Protein 4IUM (pdb70)

B-factor: mean 21.07, std 9.73, range [8.18, 71.89]

Structure (mmCIF, N/CA/C/O backbone):
data_4IUM
#
_entry.id   4IUM
#
_cell.length_a   38.320
_cell.length_b   62.040
_cell.length_c   84.220
_cell.angle_alpha   90.00
_cell.angle_beta   90.00
_cell.angle_gamma   90.00
#
_symmetry.space_group_name_H-M   'P 21 21 21'
#
loop_
_entity.id
_entity.type
_entity.pdbx_description
1 polymer 'papain-like protease 2'
2 polymer Ubiquitin
3 non-polymer 'ZINC ION'
4 non-polymer GLYCEROL
5 water water
#
loop_
_atom_site.group_PDB
_atom_site.id
_atom_site.type_symbol
_atom_site.label_atom_id
_atom_site.label_alt_id
_atom_site.label_comp_id
_atom_site.label_asym_id
_atom_site.label_entity_id
_atom_site.label_seq_id
_atom_site.pdbx_PDB_ins_code
_atom_site.Cartn_x
_atom_site.Cartn_y
_atom_site.Cartn_z
_atom_site.occupancy
_atom_site.B_iso_or_equiv
_atom_site.auth_seq_id
_atom_site.auth_comp_id
_atom_site.auth_asym_id
_atom_site.auth_atom_id
_atom_site.pdbx_PDB_model_num
ATOM 1 N N . GLY A 1 1 ? 11.123 38.576 44.827 1.00 24.99 261 GLY A N 1
ATOM 2 C CA . GLY A 1 1 ? 11.907 37.790 43.885 1.00 20.14 261 GLY A CA 1
ATOM 3 C C . GLY A 1 1 ? 13.357 38.230 43.849 1.00 17.97 261 GLY A C 1
ATOM 4 O O . GLY A 1 1 ? 13.956 38.624 44.872 1.00 20.23 261 GLY A O 1
ATOM 7 N N . TYR A 1 2 ? 13.944 38.162 42.649 1.00 13.18 262 TYR A N 1
ATOM 8 C CA . TYR A 1 2 ? 15.315 38.541 42.461 1.00 12.86 262 TYR A CA 1
ATOM 9 C C . TYR A 1 2 ? 15.523 39.023 41.028 1.00 13.01 262 TYR A C 1
ATOM 10 O O . TYR A 1 2 ? 15.228 38.303 40.059 1.00 13.18 262 TYR A O 1
ATOM 28 N N . ASN A 1 3 ? 16.029 40.240 40.890 1.00 14.43 263 ASN A N 1
ATOM 29 C CA A ASN A 1 3 ? 16.354 40.789 39.582 0.67 16.05 263 ASN A CA 1
ATOM 30 C CA B ASN A 1 3 ? 16.349 40.823 39.598 0.33 16.09 263 ASN A CA 1
ATOM 31 C C . ASN A 1 3 ? 17.849 41.075 39.548 1.00 15.25 263 ASN A C 1
ATOM 32 O O . ASN A 1 3 ? 18.329 42.045 40.143 1.00 16.81 263 ASN A O 1
ATOM 53 N N . PRO A 1 4 ? 18.595 40.210 38.862 1.00 13.43 264 PRO A N 1
ATOM 54 C CA . PRO A 1 4 ? 20.050 40.387 38.857 1.00 15.64 264 PRO A CA 1
ATOM 55 C C . PRO A 1 4 ? 20.495 41.579 38.025 1.00 14.34 264 PRO A C 1
ATOM 56 O O . PRO A 1 4 ? 19.734 42.043 37.148 1.00 15.25 264 PRO A O 1
ATOM 67 N N . PRO A 1 5 ? 21.736 42.039 38.278 1.00 13.65 265 PRO A N 1
ATOM 68 C CA . PRO A 1 5 ? 22.362 42.938 37.303 1.00 15.77 265 PRO A CA 1
ATOM 69 C C . PRO A 1 5 ? 22.451 42.278 35.943 1.00 16.49 265 PRO A C 1
ATOM 70 O O . PRO A 1 5 ? 22.366 41.052 35.797 1.00 16.66 265 PRO A O 1
ATOM 81 N N . GLY A 1 6 ? 22.641 43.103 34.925 1.00 16.11 266 GLY A N 1
ATOM 82 C CA . GLY A 1 6 ? 22.633 42.605 33.558 1.00 16.73 266 GLY A CA 1
ATOM 83 C C . GLY A 1 6 ? 23.941 42.043 33.022 1.00 17.28 266 GLY A C 1
ATOM 84 O O . GLY A 1 6 ? 24.119 41.932 31.804 1.00 16.86 266 GLY A O 1
ATOM 88 N N . ASP A 1 7 ? 24.864 41.681 33.903 1.00 16.00 267 ASP A N 1
ATOM 89 C CA . ASP A 1 7 ? 26.118 41.098 33.428 1.00 14.35 267 ASP A CA 1
ATOM 90 C C . ASP A 1 7 ? 25.869 39.700 32.881 1.00 14.42 267 ASP A C 1
ATOM 91 O O . ASP A 1 7 ? 24.813 39.116 33.164 1.00 15.70 267 ASP A O 1
ATOM 100 N N . GLY A 1 8 ? 26.832 39.160 32.147 1.00 13.53 268 GLY A N 1
ATOM 101 C CA . GLY A 1 8 ? 26.651 37.907 31.435 1.00 12.35 268 GLY A CA 1
ATOM 102 C C . GLY A 1 8 ? 26.280 36.696 32.312 1.00 12.16 268 GLY A C 1
ATOM 103 O O . GLY A 1 8 ? 25.769 35.711 31.790 1.00 11.85 268 GLY A O 1
ATOM 107 N N . ALA A 1 9 ? 26.599 36.751 33.595 1.00 12.56 269 ALA A N 1
ATOM 108 C CA . ALA A 1 9 ? 26.292 35.659 34.521 1.00 11.31 269 ALA A CA 1
ATOM 109 C C . ALA A 1 9 ? 24.888 35.726 35.097 1.00 11.58 269 ALA A C 1
ATOM 110 O O . ALA A 1 9 ? 24.563 34.945 36.012 1.00 11.03 269 ALA A O 1
ATOM 117 N N . CYS A 1 10 ? 24.026 36.579 34.546 1.00 10.92 270 CYS A N 1
ATOM 118 C CA . CYS A 1 10 ? 22.729 36.807 35.191 1.00 10.72 270 CYS A CA 1
ATOM 119 C C . CYS A 1 10 ? 21.924 35.548 35.505 1.00 9.39 270 CYS A C 1
ATOM 120 O O . CYS A 1 10 ? 21.293 35.462 36.551 1.00 10.63 270 CYS A O 1
ATOM 127 N N . GLY A 1 11 ? 21.899 34.574 34.617 1.00 8.80 271 GLY A N 1
ATOM 128 C CA . GLY A 1 11 ? 21.102 33.382 34.867 1.00 9.32 271 GLY A CA 1
ATOM 129 C C . GLY A 1 11 ? 21.696 32.521 35.947 1.00 10.15 271 GLY A C 1
ATOM 130 O O . GLY A 1 11 ? 20.973 31.906 36.727 1.00 9.02 271 GLY A O 1
ATOM 134 N N . TYR A 1 12 ? 23.015 32.464 36.024 1.00 10.04 272 TYR A N 1
ATOM 135 C CA . TYR A 1 12 ? 23.696 31.759 37.120 1.00 10.07 272 TYR A CA 1
ATOM 136 C C . TYR A 1 12 ? 23.405 32.436 38.461 1.00 9.72 272 TYR A C 1
ATOM 137 O O . TYR A 1 12 ? 23.227 31.755 39.485 1.00 9.75 272 TYR A O 1
ATOM 155 N N . ARG A 1 13 ? 23.279 33.748 38.466 1.00 9.63 273 ARG A N 1
ATOM 156 C CA . ARG A 1 13 ? 22.922 34.463 39.667 1.00 9.58 273 ARG A CA 1
ATOM 157 C C . ARG A 1 13 ? 21.514 34.053 40.127 1.00 9.30 273 ARG A C 1
ATOM 158 O O . ARG A 1 13 ? 21.252 33.911 41.324 1.00 10.57 273 ARG A O 1
ATOM 179 N N . CYS A 1 14 ? 20.611 33.818 39.188 1.00 9.35 274 CYS A N 1
ATOM 180 C CA . CYS A 1 14 ? 19.268 33.345 39.512 1.00 10.49 274 CYS A CA 1
ATOM 181 C C . CYS A 1 14 ? 19.290 31.942 40.118 1.00 9.27 274 CYS A C 1
ATOM 182 O O . CYS A 1 14 ? 18.592 31.678 41.098 1.00 9.36 274 CYS A O 1
ATOM 190 N N . LEU A 1 15 ? 20.054 31.044 39.514 1.00 9.25 275 LEU A N 1
ATOM 191 C CA . LEU A 1 15 ? 20.155 29.676 40.028 1.00 9.96 275 LEU A CA 1
ATOM 192 C C . LEU A 1 15 ? 20.722 29.695 41.435 1.00 9.40 275 LEU A C 1
ATOM 193 O O . LEU A 1 15 ? 20.243 28.969 42.314 1.00 10.32 275 LEU A O 1
ATOM 209 N N . ALA A 1 16 ? 21.712 30.537 41.680 1.00 8.75 276 ALA A N 1
ATOM 210 C CA . ALA A 1 16 ? 22.298 30.672 43.014 1.00 10.05 276 ALA A CA 1
ATOM 211 C C . ALA A 1 16 ? 21.265 31.236 43.994 1.00 9.86 276 ALA A C 1
ATOM 212 O O . ALA A 1 16 ? 21.116 30.707 45.108 1.00 10.33 276 ALA A O 1
ATOM 219 N N . PHE A 1 17 ? 20.552 32.283 43.593 1.00 9.92 277 PHE A N 1
ATOM 220 C CA . PHE A 1 17 ? 19.528 32.891 44.431 1.00 10.73 277 PHE A CA 1
ATOM 221 C C . PHE A 1 17 ? 18.531 31.841 44.927 1.00 10.51 277 PHE A C 1
ATOM 222 O O . PHE A 1 17 ? 18.171 31.830 46.108 1.00 11.52 277 PHE A O 1
ATOM 239 N N . MET A 1 18 ? 18.079 30.960 44.045 1.00 9.04 278 MET A N 1
ATOM 240 C CA . MET A 1 18 ? 17.057 29.993 44.390 1.00 8.18 278 MET A CA 1
ATOM 241 C C . MET A 1 18 ? 17.618 28.897 45.313 1.00 12.27 278 MET A C 1
ATOM 242 O O . MET A 1 18 ? 16.858 28.078 45.837 1.00 12.88 278 MET A O 1
ATOM 256 N N . ASN A 1 19 ? 18.932 28.876 45.472 1.00 10.22 279 ASN A N 1
ATOM 257 C CA . ASN A 1 19 ? 19.604 27.913 46.327 1.00 11.59 279 ASN A CA 1
ATOM 258 C C . ASN A 1 19 ? 20.388 28.577 47.456 1.00 13.65 279 ASN A C 1
ATOM 259 O O . ASN A 1 19 ? 21.298 27.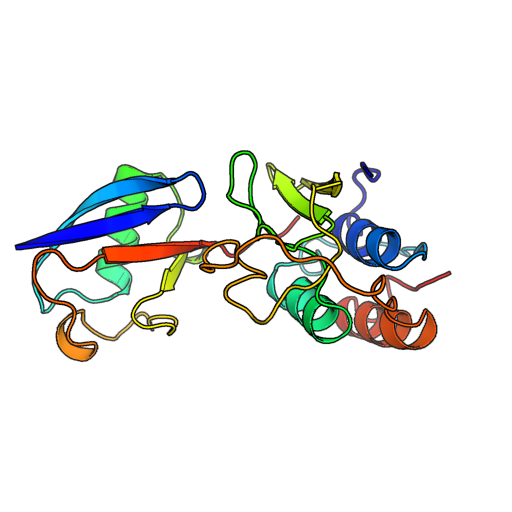977 48.042 1.00 15.23 279 ASN A O 1
ATOM 270 N N . GLY A 1 20 ? 20.055 29.817 47.769 1.00 11.68 280 GLY A N 1
ATOM 271 C CA . GLY A 1 20 ? 20.631 30.510 48.896 1.00 12.95 280 GLY A CA 1
ATOM 272 C C . GLY A 1 20 ? 22.102 30.867 48.799 1.00 16.47 280 GLY A C 1
ATOM 273 O O . GLY A 1 20 ? 22.796 30.946 49.829 1.00 18.11 280 GLY A O 1
ATOM 277 N N . ALA A 1 21 ? 22.588 31.110 47.582 1.00 13.65 281 ALA A N 1
ATOM 278 C CA . ALA A 1 21 ? 23.988 31.368 47.310 1.00 13.31 281 ALA A CA 1
ATOM 279 C C . ALA A 1 21 ? 24.148 32.614 46.442 1.00 12.09 281 ALA A C 1
ATOM 280 O O . ALA A 1 21 ? 23.167 33.147 45.914 1.00 13.62 281 ALA A O 1
ATOM 287 N N . THR A 1 22 ? 25.401 33.046 46.263 1.00 13.10 282 THR A N 1
ATOM 288 C CA . THR A 1 22 ? 25.728 34.139 45.365 1.00 14.55 282 THR A CA 1
ATOM 289 C C . THR A 1 22 ? 26.905 33.705 44.514 1.00 13.38 282 THR A C 1
ATOM 290 O O . THR A 1 22 ? 27.612 32.752 44.848 1.00 15.40 282 THR A O 1
ATOM 301 N N . VAL A 1 23 ? 27.133 34.401 43.411 1.00 13.38 283 VAL A N 1
ATOM 302 C CA . VAL A 1 23 ? 28.239 34.052 42.558 1.00 15.46 283 VAL A CA 1
ATOM 303 C C . VAL A 1 23 ? 29.116 35.252 42.230 1.00 16.09 283 VAL A C 1
ATOM 304 O O . VAL A 1 23 ? 28.712 36.409 42.353 1.00 15.67 283 VAL A O 1
ATOM 317 N N . VAL A 1 24 ? 30.351 34.932 41.858 1.00 14.09 284 VAL A N 1
ATOM 318 C CA A VAL A 1 24 ? 31.284 35.929 41.341 0.55 15.60 284 VAL A CA 1
ATOM 319 C CA B VAL A 1 24 ? 31.292 35.929 41.346 0.45 15.62 284 VAL A CA 1
ATOM 320 C C . VAL A 1 24 ? 31.701 35.543 39.942 1.00 12.86 284 VAL A C 1
ATOM 321 O O . VAL A 1 24 ? 32.029 34.381 39.668 1.00 15.08 284 VAL A O 1
ATOM 346 N N . SER A 1 25 ? 31.691 36.522 39.027 1.00 13.59 285 SER A N 1
ATOM 347 C CA . SER A 1 25 ? 32.022 36.270 37.641 1.00 13.64 285 SER A CA 1
ATOM 348 C C . SER A 1 25 ? 33.251 37.063 37.167 1.00 15.29 285 SER A C 1
ATOM 349 O O . SER A 1 25 ? 33.318 38.276 37.385 1.00 18.22 285 SER A O 1
ATOM 357 N N . ALA A 1 26 ? 34.152 36.353 36.501 1.00 14.02 286 ALA A N 1
ATOM 358 C CA . ALA A 1 26 ? 35.322 36.939 35.826 1.00 15.79 286 ALA A CA 1
ATOM 359 C C . ALA A 1 26 ? 35.032 37.385 34.416 1.00 16.05 286 ALA A C 1
ATOM 360 O O . ALA A 1 26 ? 35.944 37.791 33.667 1.00 18.84 286 ALA A O 1
ATOM 367 N N . GLY A 1 27 ? 33.771 37.258 34.030 1.00 16.28 287 GLY A N 1
ATOM 368 C CA . GLY A 1 27 ? 33.320 37.616 32.705 1.00 17.17 287 GLY A CA 1
ATOM 369 C C . GLY A 1 27 ? 32.702 36.396 32.070 1.00 18.14 287 GLY A C 1
ATOM 370 O O . GLY A 1 27 ? 33.282 35.309 32.068 1.00 18.91 287 GLY A O 1
ATOM 374 N N . CYS A 1 28 ? 31.514 36.571 31.519 1.00 14.80 288 CYS A N 1
ATOM 375 C CA . CYS A 1 28 ? 30.773 35.486 30.968 1.00 14.86 288 CYS A CA 1
ATOM 376 C C . CYS A 1 28 ? 30.248 35.921 29.606 1.00 15.42 288 CYS A C 1
ATOM 377 O O . CYS A 1 28 ? 29.261 36.661 29.505 1.00 16.65 288 CYS A O 1
ATOM 385 N N . SER A 1 29 ? 30.909 35.469 28.551 1.00 14.45 289 SER A N 1
ATOM 386 C CA . SER A 1 29 ? 30.526 35.806 27.196 1.00 15.47 289 SER A CA 1
ATOM 387 C C . SER A 1 29 ? 29.162 35.249 26.823 1.00 15.67 289 SER A C 1
ATOM 388 O O . SER A 1 29 ? 28.654 34.335 27.485 1.00 16.71 289 SER A O 1
ATOM 396 N N . SER A 1 30 ? 28.578 35.726 25.739 1.00 15.78 290 SER A N 1
ATOM 397 C CA . SER A 1 30 ? 27.283 35.232 25.354 1.00 17.73 290 SER A CA 1
ATOM 398 C C . SER A 1 30 ? 27.278 33.750 25.003 1.00 16.84 290 SER A C 1
ATOM 399 O O . SER A 1 30 ? 26.269 33.103 25.205 1.00 17.56 290 SER A O 1
ATOM 407 N N . ASP A 1 31 ? 28.399 33.187 24.555 1.00 17.94 291 ASP A N 1
ATOM 408 C CA . ASP A 1 31 ? 28.405 31.765 24.278 1.00 19.22 291 ASP A CA 1
ATOM 409 C C . ASP A 1 31 ? 28.312 30.952 25.577 1.00 16.82 291 ASP A C 1
ATOM 410 O O . ASP A 1 31 ? 27.895 29.791 25.550 1.00 21.87 291 ASP A O 1
ATOM 419 N N . LEU A 1 32 ? 28.660 31.576 26.702 1.00 13.70 292 LEU A N 1
ATOM 420 C CA . LEU A 1 32 ? 28.622 30.908 28.019 1.00 15.63 292 LEU A CA 1
ATOM 421 C C . LEU A 1 32 ? 27.427 31.316 28.909 1.00 12.86 292 LEU A C 1
ATOM 422 O O . LEU A 1 32 ? 27.392 30.991 30.102 1.00 12.19 292 LEU A O 1
ATOM 438 N N . TRP A 1 33 ? 26.478 32.044 28.344 1.00 11.91 293 TRP A N 1
ATOM 439 C CA . TRP A 1 33 ? 25.267 32.404 29.074 1.00 10.70 293 TRP A CA 1
ATOM 440 C C . TRP A 1 33 ? 24.569 31.167 29.611 1.00 10.65 293 TRP A C 1
ATOM 441 O O . TRP A 1 33 ? 24.530 30.106 28.960 1.00 13.06 293 TRP A O 1
ATOM 462 N N . CYS A 1 34 ? 23.949 31.337 30.770 1.00 11.20 294 CYS A N 1
ATOM 463 C CA . CYS A 1 34 ? 23.064 30.338 31.294 1.00 11.34 294 CYS A CA 1
ATOM 464 C C . CYS A 1 34 ? 21.905 30.105 30.334 1.00 10.26 294 CYS A C 1
ATOM 465 O O . CYS A 1 34 ? 21.254 31.064 29.891 1.00 11.52 294 CYS A O 1
ATOM 473 N N . ASP A 1 35 ? 21.676 28.831 30.015 1.00 10.58 295 ASP A N 1
ATOM 474 C CA . ASP A 1 35 ? 20.507 28.421 29.241 1.00 11.27 295 ASP A CA 1
ATOM 475 C C . ASP A 1 35 ? 19.596 27.419 29.971 1.00 11.45 295 ASP A C 1
ATOM 476 O O . ASP A 1 35 ? 19.871 27.018 31.128 1.00 11.53 295 ASP A O 1
ATOM 485 N N . ASP A 1 36 ? 18.509 27.051 29.322 1.00 10.42 296 ASP A N 1
ATOM 486 C CA . ASP A 1 36 ? 17.559 26.155 29.933 1.00 10.53 296 ASP A CA 1
ATOM 487 C C . ASP A 1 36 ? 18.140 24.791 30.239 1.00 11.21 296 ASP A C 1
ATOM 488 O O . ASP A 1 36 ? 17.728 24.171 31.236 1.00 10.97 296 ASP A O 1
ATOM 497 N N . GLU A 1 37 ? 19.067 24.292 29.422 1.00 11.26 297 GLU A N 1
ATOM 498 C CA . GLU A 1 37 ? 19.668 22.989 29.688 1.00 12.22 297 GLU A CA 1
ATOM 499 C C . GLU A 1 37 ? 20.495 22.977 30.968 1.00 11.31 297 GLU A C 1
ATOM 500 O O . GLU A 1 37 ? 20.437 22.011 31.771 1.00 11.54 297 GLU A O 1
ATOM 512 N N . LEU A 1 38 ? 21.250 24.046 31.188 1.00 11.06 298 LEU A N 1
ATOM 513 C CA . LEU A 1 38 ? 22.058 24.155 32.401 1.00 9.37 298 LEU A CA 1
ATOM 514 C C . LEU A 1 38 ? 21.110 24.323 33.605 1.00 9.88 298 LEU A C 1
ATOM 515 O O . LEU A 1 38 ? 21.274 23.671 34.644 1.00 10.15 298 LEU A O 1
ATOM 531 N N . ALA A 1 39 ? 20.077 25.142 33.461 1.00 10.50 299 ALA A N 1
ATOM 532 C CA . ALA A 1 39 ? 19.110 25.338 34.536 1.00 9.27 299 ALA A CA 1
ATOM 533 C C . ALA A 1 39 ? 18.454 24.009 34.893 1.00 8.77 299 ALA A C 1
ATOM 534 O O . ALA A 1 39 ? 18.210 23.745 36.049 1.00 9.79 299 ALA A O 1
ATOM 541 N N . TYR A 1 40 ? 18.185 23.159 33.915 1.00 10.08 300 TYR A N 1
ATOM 542 C CA . TYR A 1 40 ? 17.581 21.869 34.214 1.00 10.20 300 TYR A CA 1
ATOM 543 C C . TYR A 1 40 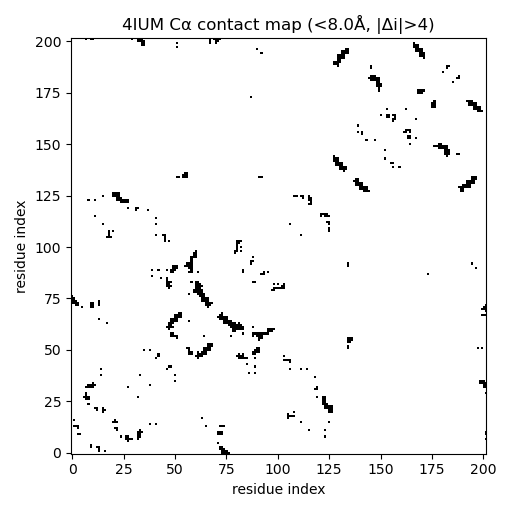? 18.497 21.000 35.063 1.00 11.84 300 TYR A C 1
ATOM 544 O O . TYR A 1 40 ? 18.014 20.250 35.899 1.00 11.15 300 TYR A O 1
ATOM 562 N N . ARG A 1 41 ? 19.804 21.050 34.826 1.00 11.01 301 ARG A N 1
ATOM 563 C CA . ARG A 1 41 ? 20.735 20.269 35.634 1.00 12.31 301 ARG A CA 1
ATOM 564 C C . ARG A 1 41 ? 20.627 20.684 37.104 1.00 13.00 301 ARG A C 1
ATOM 565 O O . ARG A 1 41 ? 20.718 19.845 38.026 1.00 14.48 301 ARG A O 1
ATOM 586 N N . VAL A 1 42 ? 20.446 21.967 37.363 1.00 10.85 302 VAL A N 1
ATOM 587 C CA . VAL A 1 42 ? 20.281 22.447 38.720 1.00 11.35 302 VAL A CA 1
ATOM 588 C C . VAL A 1 42 ? 18.905 22.050 39.287 1.00 10.96 302 VAL A C 1
ATOM 589 O O . VAL A 1 42 ? 18.801 21.621 40.430 1.00 11.19 302 VAL A O 1
ATOM 602 N N . PHE A 1 43 ? 17.857 22.156 38.479 1.00 9.88 303 PHE A N 1
ATOM 603 C CA . PHE A 1 43 ? 16.525 21.683 38.846 1.00 9.89 303 PHE A CA 1
ATOM 604 C C . PHE A 1 43 ? 16.514 20.230 39.292 1.00 11.65 303 PHE A C 1
ATOM 605 O O . PHE A 1 43 ? 15.890 19.889 40.311 1.00 12.73 303 PHE A O 1
ATOM 622 N N . GLN A 1 44 ? 17.265 19.392 38.590 1.00 11.11 304 GLN A N 1
ATOM 623 C CA . GLN A 1 44 ? 17.303 17.981 38.930 1.00 13.32 304 GLN A CA 1
ATOM 624 C C . GLN A 1 44 ? 17.821 17.746 40.336 1.00 15.64 304 GLN A C 1
ATOM 625 O O . GLN A 1 44 ? 17.434 16.762 40.976 1.00 19.30 304 GLN A O 1
ATOM 639 N N . LEU A 1 45 ? 18.621 18.670 40.856 1.00 11.97 305 LEU A N 1
ATOM 640 C CA . LEU A 1 45 ? 19.168 18.511 42.211 1.00 12.51 305 LEU A CA 1
ATOM 641 C C . LEU A 1 45 ? 18.348 19.213 43.290 1.00 18.29 305 LEU A C 1
ATOM 642 O O . LEU A 1 45 ? 18.581 18.999 44.484 1.00 19.35 305 LEU A O 1
ATOM 658 N N . SER A 1 46 ? 17.447 20.102 42.880 1.00 15.38 306 SER A N 1
ATOM 659 C CA . SER A 1 46 ? 16.538 20.775 43.819 1.00 13.13 306 SER A CA 1
ATOM 660 C C . SER A 1 46 ? 15.360 21.326 43.002 1.00 13.16 306 SER A C 1
ATOM 661 O O . SER A 1 46 ? 15.398 22.455 42.496 1.00 12.92 306 SER A O 1
ATOM 669 N N . PRO A 1 47 ? 14.316 20.507 42.842 1.00 12.68 307 PRO A N 1
ATOM 670 C CA . PRO A 1 47 ? 13.293 20.760 41.825 1.00 10.71 307 PRO A CA 1
ATOM 671 C C . PRO A 1 47 ? 12.202 21.665 42.354 1.00 11.32 307 PRO A C 1
ATOM 672 O O . PRO A 1 47 ? 11.118 21.266 42.742 1.00 12.31 307 PRO A O 1
ATOM 683 N N . THR A 1 48 ? 12.540 22.945 42.354 1.00 9.93 308 THR A N 1
ATOM 684 C CA . THR A 1 48 ? 11.726 23.947 43.001 1.00 11.87 308 THR A CA 1
ATOM 685 C C . THR A 1 48 ? 11.192 25.038 42.064 1.00 9.04 308 THR A C 1
ATOM 686 O O . THR A 1 48 ? 10.524 25.957 42.542 1.00 10.53 308 THR A O 1
ATOM 697 N N . PHE A 1 49 ? 11.531 24.986 40.769 1.00 10.25 309 PHE A N 1
ATOM 698 C CA . PHE A 1 49 ? 11.247 26.108 39.886 1.00 8.55 309 PHE A CA 1
ATOM 699 C C . PHE A 1 49 ? 10.872 25.663 38.485 1.00 9.88 309 PHE A C 1
ATOM 700 O O . PHE A 1 49 ? 11.234 24.580 38.028 1.00 9.87 309 PHE A O 1
ATOM 717 N N . THR A 1 50 ? 10.149 26.561 37.810 1.00 9.05 310 THR A N 1
ATOM 718 C CA . THR A 1 50 ? 9.840 26.454 36.403 1.00 9.31 310 THR A CA 1
ATOM 719 C C . THR A 1 50 ? 10.622 27.512 35.668 1.00 10.50 310 THR A C 1
ATOM 720 O O . THR A 1 50 ? 10.678 28.641 36.131 1.00 11.26 310 THR A O 1
ATOM 731 N N . VAL A 1 51 ? 11.238 27.131 34.554 1.00 9.38 311 VAL A N 1
ATOM 732 C CA A VAL A 1 51 ? 11.828 28.090 33.647 0.60 10.09 311 VAL A CA 1
ATOM 733 C CA B VAL A 1 51 ? 11.819 28.107 33.643 0.40 10.10 311 VAL A CA 1
ATOM 734 C C . VAL A 1 51 ? 10.784 28.438 32.586 1.00 11.79 311 VAL A C 1
ATOM 735 O O . VAL A 1 51 ? 10.159 27.552 32.027 1.00 12.76 311 VAL A O 1
ATOM 760 N N . THR A 1 52 ? 10.573 29.718 32.335 1.00 8.96 312 THR A N 1
ATOM 761 C CA . THR A 1 52 ? 9.563 30.114 31.365 1.00 10.41 312 THR A CA 1
ATOM 762 C C . THR A 1 52 ? 9.806 31.534 30.882 1.00 10.66 312 THR A C 1
ATOM 763 O O . THR A 1 52 ? 10.858 32.113 31.133 1.00 12.04 312 THR A O 1
ATOM 774 N N . ILE A 1 53 ? 8.839 32.042 30.132 1.00 11.38 313 ILE A N 1
ATOM 775 C CA . ILE A 1 53 ? 8.843 33.379 29.593 1.00 12.17 313 ILE A CA 1
ATOM 776 C C . ILE A 1 53 ? 7.772 34.208 30.321 1.00 13.76 313 ILE A C 1
ATOM 777 O O . ILE A 1 53 ? 6.943 33.687 31.044 1.00 12.93 313 ILE A O 1
ATOM 793 N N . PRO A 1 54 ? 7.771 35.534 30.116 1.00 12.29 314 PRO A N 1
ATOM 794 C CA . PRO A 1 54 ? 6.725 36.304 30.789 1.00 15.16 314 PRO A CA 1
ATOM 795 C C . PRO A 1 54 ? 5.327 35.863 30.329 1.00 16.41 314 PRO A C 1
ATOM 796 O O . PRO A 1 54 ? 5.117 35.672 29.126 1.00 16.73 314 PRO A O 1
ATOM 807 N N . GLY A 1 55 ? 4.421 35.658 31.281 1.00 16.72 315 GLY A N 1
ATOM 808 C CA . GLY A 1 55 ? 3.097 35.131 31.014 1.00 16.68 315 GLY A CA 1
ATOM 809 C C . GLY A 1 55 ? 3.051 33.624 30.920 1.00 16.75 315 GLY A C 1
ATOM 810 O O . GLY A 1 55 ? 1.980 33.048 30.793 1.00 17.07 315 GLY A O 1
ATOM 814 N N . GLY A 1 56 ? 4.205 32.966 31.010 1.00 12.20 316 GLY A N 1
ATOM 815 C CA . GLY A 1 56 ? 4.216 31.519 30.925 1.00 13.45 316 GLY A CA 1
ATOM 816 C C . GLY A 1 56 ? 3.729 30.812 32.182 1.00 11.09 316 GLY A C 1
ATOM 817 O O . GLY A 1 56 ? 3.845 31.336 33.300 1.00 13.11 316 GLY A O 1
ATOM 821 N N . ARG A 1 57 ? 3.187 29.619 31.998 1.00 11.22 317 ARG A N 1
ATOM 822 C CA . ARG A 1 57 ? 2.699 28.813 33.111 1.00 10.74 317 ARG A CA 1
ATOM 823 C C . ARG A 1 57 ? 3.811 28.297 34.006 1.00 9.37 317 ARG A C 1
ATOM 824 O O . ARG A 1 57 ? 4.874 27.887 33.542 1.00 11.07 317 ARG A O 1
ATOM 845 N N . VAL A 1 58 ? 3.567 28.375 35.304 1.00 10.12 318 VAL A N 1
ATOM 846 C CA . VAL A 1 58 ? 4.467 27.852 36.315 1.00 11.64 318 VAL A CA 1
ATOM 847 C C . VAL A 1 58 ? 3.846 26.607 36.924 1.00 11.79 318 VAL A C 1
ATOM 848 O O . VAL A 1 58 ? 2.642 26.580 37.202 1.00 13.04 318 VAL A O 1
ATOM 861 N N . CYS A 1 59 ? 4.631 25.559 37.134 1.00 10.17 319 CYS A N 1
ATOM 862 C CA . CYS A 1 59 ? 4.145 24.411 37.898 1.00 11.13 319 CYS A CA 1
ATOM 863 C C . CYS A 1 59 ? 3.501 24.875 39.197 1.00 11.00 319 CYS A C 1
ATOM 864 O O . CYS A 1 59 ? 4.103 25.623 39.968 1.00 10.79 319 CYS A O 1
ATOM 871 N N . PRO A 1 60 ? 2.251 24.413 39.486 1.00 12.00 320 PRO A N 1
ATOM 872 C CA . PRO A 1 60 ? 1.617 24.816 40.739 1.00 12.88 320 PRO A CA 1
ATOM 873 C C . PRO A 1 60 ? 2.375 24.496 42.042 1.00 11.89 320 PRO A C 1
ATOM 874 O O . PRO A 1 60 ? 2.103 25.086 43.082 1.00 14.67 320 PRO A O 1
ATOM 885 N N . ASN A 1 61 ? 3.338 23.577 41.953 1.00 11.32 321 ASN A N 1
ATOM 886 C CA . ASN A 1 61 ? 4.168 23.235 43.097 1.00 13.95 321 ASN A CA 1
ATOM 887 C C . ASN A 1 61 ? 5.538 23.914 43.120 1.00 11.01 321 ASN A C 1
ATOM 888 O O . ASN A 1 61 ? 6.305 23.725 44.022 1.00 12.23 321 ASN A O 1
ATOM 899 N N . ALA A 1 62 ? 5.813 24.770 42.142 1.00 11.24 322 ALA A N 1
ATOM 900 C CA . ALA A 1 62 ? 7.052 25.512 42.124 1.00 10.26 322 ALA A CA 1
ATOM 901 C C . ALA A 1 62 ? 7.062 26.597 43.157 1.00 10.70 322 ALA A C 1
ATOM 902 O O . ALA A 1 62 ? 6.047 27.284 43.375 1.00 11.50 322 ALA A O 1
ATOM 909 N N . LYS A 1 63 ? 8.225 26.775 43.766 1.00 10.30 323 LYS A N 1
ATOM 910 C CA . LYS A 1 63 ? 8.475 27.888 44.653 1.00 10.42 323 LYS A CA 1
ATOM 911 C C . LYS A 1 63 ? 8.875 29.187 43.913 1.00 11.11 323 LYS A C 1
ATOM 912 O O . LYS A 1 63 ? 8.719 30.301 44.417 1.00 12.56 323 LYS A O 1
ATOM 931 N N . TYR A 1 64 ? 9.430 29.000 42.721 1.00 10.12 324 TYR A N 1
ATOM 932 C CA . TYR A 1 64 ? 9.932 30.106 41.914 1.00 10.68 324 TYR A CA 1
ATOM 933 C C . TYR A 1 64 ? 9.608 29.931 40.454 1.00 9.38 324 TYR A C 1
ATOM 934 O O . TYR A 1 64 ? 9.500 28.802 39.936 1.00 10.40 324 TYR A O 1
ATOM 952 N N . ALA A 1 65 ? 9.555 31.060 39.740 1.00 11.30 325 ALA A N 1
ATOM 953 C CA . ALA A 1 65 ? 9.632 31.069 38.287 1.00 11.81 325 ALA A CA 1
ATOM 954 C C . ALA A 1 65 ? 10.915 31.780 37.920 1.00 10.44 325 ALA A C 1
ATOM 955 O O . ALA A 1 65 ? 11.138 32.908 38.347 1.00 10.84 325 ALA A O 1
ATOM 962 N N . MET A 1 66 ? 11.716 31.107 37.094 1.00 9.19 326 MET A N 1
ATOM 963 C CA . MET A 1 66 ? 12.937 31.678 36.552 1.00 8.83 326 MET A CA 1
ATOM 964 C C . MET A 1 66 ? 12.579 32.049 35.119 1.00 11.39 326 MET A C 1
ATOM 965 O O . MET A 1 66 ? 12.358 31.175 34.276 1.00 11.26 326 MET A O 1
ATOM 979 N N . ILE A 1 67 ? 12.501 33.351 34.883 1.00 10.99 327 ILE A N 1
ATOM 980 C CA . ILE A 1 67 ? 11.896 33.915 33.677 1.00 9.13 327 ILE A CA 1
ATOM 981 C C . ILE A 1 67 ? 12.938 34.526 32.786 1.00 9.91 327 ILE A C 1
ATOM 982 O O . ILE A 1 67 ? 13.768 35.301 33.244 1.00 11.58 327 ILE A O 1
ATOM 998 N N . CYS A 1 68 ? 12.928 34.146 31.508 1.00 11.78 328 CYS A N 1
ATOM 999 C CA . CYS A 1 68 ? 13.821 34.708 30.522 1.00 12.34 328 CYS A CA 1
ATOM 1000 C C . CYS A 1 68 ? 13.003 35.665 29.664 1.00 14.44 328 CYS A C 1
ATOM 1001 O O . CYS A 1 68 ? 12.049 35.259 29.024 1.00 14.91 328 CYS A O 1
ATOM 1009 N N . ASP A 1 69 ? 13.319 36.946 29.797 1.00 18.05 329 ASP A N 1
ATOM 1010 C CA . ASP A 1 69 ? 12.580 38.034 29.166 1.00 20.26 329 ASP A CA 1
ATOM 1011 C C . ASP A 1 69 ? 13.588 38.823 28.333 1.00 19.39 329 ASP A C 1
ATOM 1012 O O . ASP A 1 69 ? 14.448 39.510 28.904 1.00 18.12 329 ASP A O 1
ATOM 1021 N N . LYS A 1 70 ? 13.499 38.700 27.005 1.00 21.56 330 LYS A N 1
ATOM 1022 C CA . LYS A 1 70 ? 14.432 39.386 26.108 1.00 22.39 330 LYS A CA 1
ATOM 1023 C C . LYS A 1 70 ? 15.889 39.209 26.556 1.00 19.87 330 LYS A C 1
ATOM 1024 O O . LYS A 1 70 ? 16.633 40.175 26.737 1.00 20.93 330 LYS A O 1
ATOM 1043 N N . GLN A 1 71 ? 16.270 37.949 26.723 1.00 19.26 331 GLN A N 1
ATOM 1044 C CA . GLN A 1 71 ? 17.655 37.570 27.042 1.00 16.26 331 GLN A CA 1
ATOM 1045 C C . GLN A 1 71 ? 18.141 38.095 28.411 1.00 16.36 331 GLN A C 1
ATOM 1046 O O . GLN A 1 71 ? 19.344 38.212 28.645 1.00 17.47 331 GLN A O 1
ATOM 1060 N N . HIS A 1 72 ? 17.201 38.416 29.288 1.00 13.21 332 HIS A N 1
ATOM 1061 C CA . HIS A 1 72 ? 17.507 38.743 30.676 1.00 14.27 332 HIS A CA 1
ATOM 1062 C C . HIS A 1 72 ? 16.780 37.775 31.598 1.00 12.91 332 HIS A C 1
ATOM 1063 O O . HIS A 1 72 ? 15.566 37.674 31.541 1.00 16.45 332 HIS A O 1
ATOM 1078 N N . TRP A 1 73 ? 17.505 37.144 32.508 1.00 10.79 333 TRP A N 1
ATOM 1079 C CA . TRP A 1 73 ? 16.904 36.217 33.461 1.00 10.89 333 TRP A CA 1
ATOM 1080 C C . TRP A 1 73 ? 16.546 36.931 34.765 1.00 11.99 333 TRP A C 1
ATOM 1081 O O . TRP A 1 73 ? 17.333 37.743 35.251 1.00 12.39 333 TRP A O 1
ATOM 1102 N N . ARG A 1 74 ? 15.394 36.590 35.338 1.00 10.88 334 ARG A N 1
ATOM 1103 C CA . ARG A 1 74 ? 15.008 37.049 36.676 1.00 9.90 334 ARG A CA 1
ATOM 1104 C C . ARG A 1 74 ? 14.234 35.969 37.368 1.00 12.12 334 ARG A C 1
ATOM 1105 O O . ARG A 1 74 ? 13.809 35.008 36.738 1.00 11.44 334 ARG A O 1
ATOM 1126 N N . VAL A 1 75 ? 14.025 36.128 38.671 1.00 10.59 335 VAL A N 1
ATOM 1127 C CA . VAL A 1 75 ? 13.298 35.163 39.452 1.00 9.80 335 VAL A CA 1
ATOM 1128 C C . VAL A 1 75 ? 12.106 35.848 40.092 1.00 11.25 335 VAL A C 1
ATOM 1129 O O . VAL A 1 75 ? 12.251 36.932 40.696 1.00 13.10 335 VAL A O 1
ATOM 1142 N N . LYS A 1 76 ? 10.938 35.213 39.959 1.00 11.00 336 LYS A N 1
ATOM 1143 C CA . LYS A 1 76 ? 9.730 35.630 40.678 1.00 11.24 336 LYS A CA 1
ATOM 1144 C C . LYS A 1 76 ? 9.375 34.533 41.678 1.00 13.34 336 LYS A C 1
ATOM 1145 O O . LYS A 1 76 ? 9.465 33.347 41.379 1.00 13.96 336 LYS A O 1
ATOM 1164 N N . ARG A 1 77 ? 8.991 34.918 42.890 1.00 13.76 337 ARG A N 1
ATOM 1165 C CA . ARG A 1 77 ? 8.457 33.941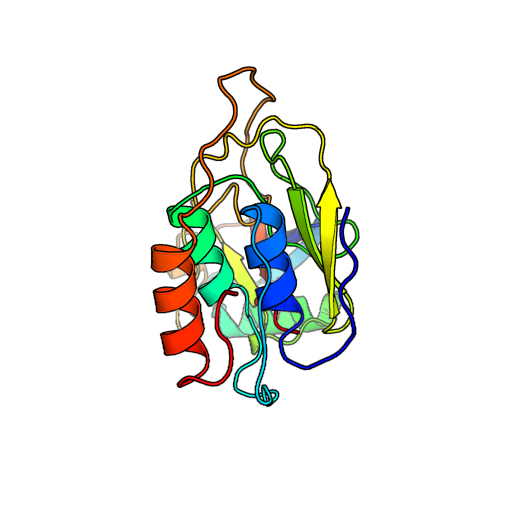 43.834 1.00 15.23 337 ARG A CA 1
ATOM 1166 C C . ARG A 1 77 ? 7.065 33.528 43.418 1.00 17.22 337 ARG A C 1
ATOM 1167 O O . ARG A 1 77 ? 6.231 34.356 43.023 1.00 19.16 337 ARG A O 1
ATOM 1188 N N . ALA A 1 78 ? 6.843 32.227 43.431 1.00 12.85 338 ALA A N 1
ATOM 1189 C CA . ALA A 1 78 ? 5.582 31.640 43.036 1.00 14.06 338 ALA A CA 1
ATOM 1190 C C . ALA A 1 78 ? 4.847 31.158 44.299 1.00 16.33 338 ALA A C 1
ATOM 1191 O O . ALA A 1 78 ? 5.288 31.432 45.415 1.00 20.01 338 ALA A O 1
ATOM 1198 N N . LYS A 1 79 ? 3.751 30.415 44.114 1.00 20.35 339 LYS A N 1
ATOM 1199 C CA . LYS A 1 79 ? 2.861 30.132 45.236 1.00 23.68 339 LYS A CA 1
ATOM 1200 C C . LYS A 1 79 ? 2.982 28.716 45.806 1.00 25.18 339 LYS A C 1
ATOM 1201 O O . LYS A 1 79 ? 2.281 28.331 46.762 1.00 25.52 339 LYS A O 1
ATOM 1220 N N . GLY A 1 80 ? 3.876 27.929 45.251 1.00 15.24 340 GLY A N 1
ATOM 1221 C CA . GLY A 1 80 ? 4.061 26.582 45.723 1.00 13.14 340 GLY A CA 1
ATOM 1222 C C . GLY A 1 80 ? 5.215 26.453 46.708 1.00 11.05 340 GLY A C 1
ATOM 1223 O O . GLY A 1 80 ? 5.977 27.383 46.971 1.00 13.71 340 GLY A O 1
ATOM 1227 N N . VAL A 1 81 ? 5.332 25.263 47.266 1.00 12.61 341 VAL A N 1
ATOM 1228 C CA . VAL A 1 81 ? 6.343 24.963 48.264 1.00 12.92 341 VAL A CA 1
ATOM 1229 C C . VAL A 1 81 ? 7.722 24.682 47.679 1.00 12.30 341 VAL A C 1
ATOM 1230 O O . VAL A 1 81 ? 8.726 24.938 48.324 1.00 14.70 341 VAL A O 1
ATOM 1243 N N . GLY A 1 82 ? 7.741 24.149 46.452 1.00 11.77 342 GLY A N 1
ATOM 1244 C CA . GLY A 1 82 ? 8.959 23.746 45.757 1.00 13.53 342 GLY A CA 1
ATOM 1245 C C . GLY A 1 82 ? 9.027 22.236 45.718 1.00 12.28 342 GLY A C 1
ATOM 1246 O O . GLY A 1 82 ? 9.965 21.618 46.211 1.00 15.33 342 GLY A O 1
ATOM 1250 N N . LEU A 1 83 ? 7.979 21.646 45.178 1.00 13.15 343 LEU A N 1
ATOM 1251 C CA . LEU A 1 83 ? 7.772 20.193 45.155 1.00 14.22 343 LEU A CA 1
ATOM 1252 C C . LEU A 1 83 ? 7.521 19.676 43.746 1.00 13.58 343 LEU A C 1
ATOM 1253 O O . LEU A 1 83 ? 6.662 18.819 43.495 1.00 15.83 343 LEU A O 1
ATOM 1269 N N . CYS A 1 84 ? 8.285 20.204 42.790 1.00 11.54 344 CYS A N 1
ATOM 1270 C CA . CYS A 1 84 ? 8.165 19.797 41.420 1.00 10.81 344 CYS A CA 1
ATOM 1271 C C . CYS A 1 84 ? 8.631 18.358 41.185 1.00 12.73 344 CYS A C 1
ATOM 1272 O O . CYS A 1 84 ? 9.453 17.850 41.939 1.00 14.35 344 CYS A O 1
ATOM 1280 N N . LEU A 1 85 ? 8.138 17.722 40.141 1.00 11.33 345 LEU A N 1
ATOM 1281 C CA . LEU A 1 85 ? 8.348 16.284 39.896 1.00 11.97 345 LEU A CA 1
ATOM 1282 C C . LEU A 1 85 ? 9.380 15.954 38.863 1.00 13.42 345 LEU A C 1
ATOM 1283 O O . LEU A 1 85 ? 10.244 15.111 39.080 1.00 17.33 345 LEU A O 1
ATOM 1299 N N . ASP A 1 86 ? 9.327 16.614 37.724 1.00 12.23 346 ASP A N 1
ATOM 1300 C CA . ASP A 1 86 ? 10.153 16.211 36.599 1.00 11.32 346 ASP A CA 1
ATOM 1301 C C . ASP A 1 86 ? 10.216 17.316 35.529 1.00 11.32 346 ASP A C 1
ATOM 1302 O O . ASP A 1 86 ? 9.879 18.471 35.812 1.00 10.79 346 ASP A O 1
ATOM 1311 N N . GLU A 1 87 ? 10.701 16.969 34.341 1.00 12.26 347 GLU A N 1
ATOM 1312 C CA . GLU A 1 87 ? 10.945 17.981 33.312 1.00 11.22 347 GLU A CA 1
ATOM 1313 C C . GLU A 1 87 ? 9.657 18.683 32.885 1.00 12.02 347 GLU A C 1
ATOM 1314 O O . GLU A 1 87 ? 9.692 19.830 32.450 1.00 12.20 347 GLU A O 1
ATOM 1326 N N . SER A 1 88 ? 8.503 18.028 32.978 1.00 11.15 348 SER A N 1
ATOM 1327 C CA A SER A 1 88 ? 7.254 18.692 32.623 0.44 10.91 348 SER A CA 1
ATOM 1328 C CA B SER A 1 88 ? 7.249 18.684 32.636 0.56 10.88 348 SER A CA 1
ATOM 1329 C C . SER A 1 88 ? 6.981 19.852 33.571 1.00 10.74 348 SER A C 1
ATOM 1330 O O . SER A 1 88 ? 6.515 20.889 33.158 1.00 11.35 348 SER A O 1
ATOM 1345 N N . CYS A 1 89 ? 7.309 19.686 34.848 1.00 10.64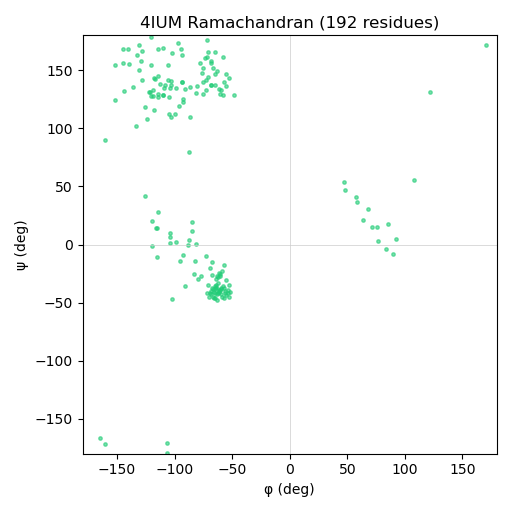 349 CYS A N 1
ATOM 1346 C CA . CYS A 1 89 ? 7.179 20.767 35.819 1.00 9.70 349 CYS A CA 1
ATOM 1347 C C . CYS A 1 89 ? 8.167 21.899 35.518 1.00 8.95 349 CYS A C 1
ATOM 1348 O O . CYS A 1 89 ? 7.808 23.072 35.564 1.00 10.01 349 CYS A O 1
ATOM 1355 N N . PHE A 1 90 ? 9.416 21.520 35.224 1.00 9.47 350 PHE A N 1
ATOM 1356 C CA . PHE A 1 90 ? 10.462 22.465 34.866 1.00 9.09 350 PHE A CA 1
ATOM 1357 C C . PHE A 1 90 ? 10.027 23.346 33.716 1.00 8.78 350 PHE A C 1
ATOM 1358 O O . PHE A 1 90 ? 10.331 24.535 33.701 1.00 10.68 350 PHE A O 1
ATOM 1375 N N . ARG A 1 91 ? 9.326 22.765 32.740 1.00 9.28 351 ARG A N 1
ATOM 1376 C CA A ARG A 1 91 ? 8.913 23.540 31.573 0.56 10.70 351 ARG A CA 1
ATOM 1377 C CA B ARG A 1 91 ? 8.873 23.473 31.544 0.44 10.74 351 ARG A CA 1
ATOM 1378 C C . ARG A 1 91 ? 7.554 24.213 31.767 1.00 11.39 351 ARG A C 1
ATOM 1379 O O . ARG A 1 91 ? 7.159 25.045 30.936 1.00 12.22 351 ARG A O 1
ATOM 1420 N N . GLY A 1 92 ? 6.833 23.882 32.833 1.00 10.32 352 GLY A N 1
ATOM 1421 C CA . GLY A 1 92 ? 5.539 24.511 33.118 1.00 11.55 352 GLY A CA 1
ATOM 1422 C C . GLY A 1 92 ? 4.330 23.887 32.432 1.00 12.85 352 GLY A C 1
ATOM 1423 O O . GLY A 1 92 ? 3.264 24.510 32.326 1.00 14.65 352 GLY A O 1
ATOM 1427 N N . ILE A 1 93 ? 4.473 22.656 31.954 1.00 10.95 353 ILE A N 1
ATOM 1428 C CA . ILE A 1 93 ? 3.412 21.990 31.202 1.00 11.48 353 ILE A CA 1
ATOM 1429 C C . ILE A 1 93 ? 2.856 20.737 31.905 1.00 13.09 353 ILE A C 1
ATOM 1430 O O . ILE A 1 93 ? 2.133 19.950 31.298 1.00 14.78 353 ILE A O 1
ATOM 1446 N N . CYS A 1 94 ? 3.167 20.577 33.179 1.00 12.49 354 CYS A N 1
ATOM 1447 C CA . CYS A 1 94 ? 2.686 19.469 34.013 1.00 12.68 354 CYS A CA 1
ATOM 1448 C C . CYS A 1 94 ? 1.212 19.588 34.358 1.00 13.74 354 CYS A C 1
ATOM 1449 O O . CYS A 1 94 ? 0.580 20.587 34.038 1.00 14.38 354 CYS A O 1
ATOM 1456 N N . ASN A 1 95 ? 0.694 18.572 35.049 1.00 14.46 355 ASN A N 1
ATOM 1457 C CA . ASN A 1 95 ? -0.698 18.543 35.523 1.00 15.16 355 ASN A CA 1
ATOM 1458 C C . ASN A 1 95 ? -0.802 18.560 37.049 1.00 17.34 355 ASN A C 1
ATOM 1459 O O . ASN A 1 95 ? -1.772 18.086 37.649 1.00 17.51 355 ASN A O 1
ATOM 1463 N N . CYS A 1 96 ? 0.189 19.142 37.708 1.00 12.59 356 CYS A N 1
ATOM 1464 C CA . CYS A 1 96 ? 0.223 19.152 39.162 1.00 14.15 356 CYS A CA 1
ATOM 1465 C C . CYS A 1 96 ? -0.901 19.926 39.801 1.00 15.57 356 CYS A C 1
ATOM 1466 O O . CYS A 1 96 ? -1.358 20.943 39.280 1.00 17.30 356 CYS A O 1
ATOM 1473 N N . GLN A 1 97 ? -1.310 19.433 40.969 1.00 15.81 357 GLN A N 1
ATOM 1474 C CA . GLN A 1 97 ? -2.113 20.196 41.921 1.00 14.98 357 GLN A CA 1
ATOM 1475 C C . GLN A 1 97 ? -1.240 20.677 43.058 1.00 17.24 357 GLN A C 1
ATOM 1476 O O . GLN A 1 97 ? -0.357 19.929 43.498 1.00 19.41 357 GLN A O 1
ATOM 1480 N N . ARG A 1 98 ? -1.447 21.902 43.549 1.00 15.37 358 ARG A N 1
ATOM 1481 C CA . ARG A 1 98 ? -0.695 22.403 44.664 1.00 16.65 358 ARG A CA 1
ATOM 1482 C C . ARG A 1 98 ? -0.853 21.495 45.872 1.00 19.72 358 ARG A C 1
ATOM 1483 O O . ARG A 1 98 ? -1.974 21.171 46.284 1.00 22.47 358 ARG A O 1
ATOM 1504 N N . MET A 1 99 ? 0.278 21.116 46.441 1.00 18.06 359 MET A N 1
ATOM 1505 C CA A MET A 1 99 ? 0.381 20.207 47.594 0.58 21.88 359 MET A CA 1
ATOM 1506 C CA B MET A 1 99 ? 0.226 20.341 47.666 0.42 21.89 359 MET A CA 1
ATOM 1507 C C . MET A 1 99 ? 1.175 20.880 48.706 1.00 21.70 359 MET A C 1
ATOM 1508 O O . MET A 1 99 ? 2.013 21.724 48.446 1.00 18.50 359 MET A O 1
ATOM 1535 N N . SER A 1 100 ? 0.968 20.442 49.942 1.00 21.43 360 SER A N 1
ATOM 1536 C CA . SER A 1 100 ? 1.796 20.868 51.036 1.00 21.22 360 SER A CA 1
ATOM 1537 C C . SER A 1 100 ? 2.910 19.844 51.190 1.00 20.07 360 SER A C 1
ATOM 1538 O O . SER A 1 100 ? 2.831 18.738 50.651 1.00 22.75 360 SER A O 1
ATOM 1546 N N . GLY A 1 101 ? 3.955 20.221 51.907 1.00 23.08 361 GLY A N 1
ATOM 1547 C CA . GLY A 1 101 ? 5.100 19.349 52.074 1.00 26.91 361 GLY A CA 1
ATOM 1548 C C . GLY A 1 101 ? 6.256 20.069 52.717 1.00 21.79 361 GLY A C 1
ATOM 1549 O O . GLY A 1 101 ? 6.229 21.285 52.914 1.00 23.54 361 GLY A O 1
ATOM 1553 N N . PRO A 1 102 ? 7.291 19.309 53.061 1.00 30.49 362 PRO A N 1
ATOM 1554 C CA . PRO A 1 102 ? 8.413 19.923 53.766 1.00 33.04 362 PRO A CA 1
ATOM 1555 C C . PRO A 1 102 ? 9.193 20.832 52.823 1.00 24.15 362 PRO A C 1
ATOM 1556 O O . PRO A 1 102 ? 9.301 20.521 51.631 1.00 24.68 362 PRO A O 1
ATOM 1567 N N . PRO A 1 103 ? 9.698 21.950 53.349 1.00 25.29 363 PRO A N 1
ATOM 1568 C CA . PRO A 1 103 ? 10.495 22.853 52.527 1.00 26.93 363 PRO A CA 1
ATOM 1569 C C . PRO A 1 103 ? 11.628 22.081 51.846 1.00 24.53 363 PRO A C 1
ATOM 1570 O O . PRO A 1 103 ? 12.237 21.157 52.407 1.00 25.94 363 PRO A O 1
ATOM 1581 N N . PRO A 1 104 ? 11.925 22.463 50.618 1.00 23.76 364 PRO A N 1
ATOM 1582 C CA . PRO A 1 104 ? 12.944 21.759 49.826 1.00 25.08 364 PRO A CA 1
ATOM 1583 C C . PRO A 1 104 ? 14.385 22.087 50.250 1.00 18.54 364 PRO A C 1
ATOM 1584 O O . PRO A 1 104 ? 14.631 23.196 50.732 1.00 22.07 364 PRO A O 1
ATOM 1595 N N . ALA A 1 105 ? 15.295 21.120 50.131 1.00 21.46 365 ALA A N 1
ATOM 1596 C CA . ALA A 1 105 ? 16.707 21.367 50.413 1.00 19.23 365 ALA A CA 1
ATOM 1597 C C . ALA A 1 105 ? 17.336 22.017 49.198 1.00 14.11 365 ALA A C 1
ATOM 1598 O O . ALA A 1 105 ? 17.148 21.527 48.077 1.00 18.85 365 ALA A O 1
ATOM 1605 N N . PRO A 1 106 ? 18.043 23.111 49.405 1.00 17.10 366 PRO A N 1
ATOM 1606 C CA . PRO A 1 106 ? 18.792 23.710 48.303 1.00 15.52 366 PRO A CA 1
ATOM 1607 C C . PRO A 1 106 ? 19.953 22.818 47.876 1.00 15.79 366 PRO A C 1
ATOM 1608 O O . PRO A 1 106 ? 20.421 21.964 48.670 1.00 16.00 366 PRO A O 1
ATOM 1619 N N . VAL A 1 107 ? 20.397 23.016 46.646 1.00 12.80 367 VAL A N 1
ATOM 1620 C CA . VAL A 1 107 ? 21.672 22.490 46.195 1.00 11.37 367 VAL A CA 1
ATOM 1621 C C . VAL A 1 107 ? 22.786 23.066 47.071 1.00 12.34 367 VAL A C 1
ATOM 1622 O O . VAL A 1 107 ? 22.826 24.267 47.394 1.00 14.11 367 VAL A O 1
ATOM 1635 N N . SER A 1 108 ? 23.689 22.211 47.529 1.00 14.34 368 SER A N 1
ATOM 1636 C CA . SER A 1 108 ? 24.813 22.738 48.321 1.00 13.66 368 SER A CA 1
ATOM 1637 C C . SER A 1 108 ? 25.685 23.678 47.512 1.00 11.76 368 SER A C 1
ATOM 1638 O O . SER A 1 108 ? 25.789 23.551 46.301 1.00 12.52 368 SER A O 1
ATOM 1646 N N . ALA A 1 109 ? 26.280 24.642 48.188 1.00 13.67 369 ALA A N 1
ATOM 1647 C CA . ALA A 1 109 ? 27.136 25.619 47.539 1.00 14.40 369 ALA A CA 1
ATOM 1648 C C . ALA A 1 109 ? 28.251 24.941 46.753 1.00 12.53 369 ALA A C 1
ATOM 1649 O O . ALA A 1 109 ? 28.521 25.328 45.622 1.00 13.87 369 ALA A O 1
ATOM 1656 N N . ALA A 1 110 ? 28.882 23.921 47.313 1.00 12.98 370 ALA A N 1
ATOM 1657 C CA . ALA A 1 110 ? 29.973 23.240 46.620 1.00 12.63 370 ALA A CA 1
ATOM 1658 C C . ALA A 1 110 ? 29.516 22.485 45.391 1.00 11.44 370 ALA A C 1
ATOM 1659 O O . ALA A 1 110 ? 30.194 22.468 44.372 1.00 12.64 370 ALA A O 1
ATOM 1666 N N . VAL A 1 111 ? 28.332 21.872 45.451 1.00 12.16 371 VAL A N 1
ATOM 1667 C CA . VAL A 1 111 ? 27.812 21.125 44.327 1.00 10.64 371 VAL A CA 1
ATOM 1668 C C . VAL A 1 111 ? 27.443 22.122 43.218 1.00 10.64 371 VAL A C 1
ATOM 1669 O O . VAL A 1 111 ? 27.757 21.926 42.039 1.00 12.15 371 VAL A O 1
ATOM 1682 N N . LEU A 1 112 ? 26.768 23.205 43.604 1.00 11.14 372 LEU A N 1
ATOM 1683 C CA . LEU A 1 112 ? 26.442 24.249 42.626 1.00 10.34 372 LEU A CA 1
ATOM 1684 C C . LEU A 1 112 ? 27.701 24.868 42.023 1.00 11.18 372 LEU A C 1
ATOM 1685 O O . LEU A 1 112 ? 27.753 25.103 40.821 1.00 11.09 372 LEU A O 1
ATOM 1701 N N . ASP A 1 113 ? 28.730 25.094 42.830 1.00 10.36 373 ASP A N 1
ATOM 1702 C CA . ASP A 1 113 ? 29.979 25.644 42.329 1.00 11.85 373 ASP A CA 1
ATOM 1703 C C . ASP A 1 113 ? 30.534 24.771 41.242 1.00 11.61 373 ASP A C 1
ATOM 1704 O O . ASP A 1 113 ? 30.976 25.254 40.211 1.00 13.44 373 ASP A O 1
ATOM 1713 N N . HIS A 1 114 ? 30.559 23.470 41.443 1.00 11.51 374 HIS A N 1
ATOM 1714 C CA . HIS A 1 114 ? 31.132 22.594 40.434 1.00 13.18 374 HIS A CA 1
ATOM 1715 C C . HIS A 1 114 ? 30.351 22.671 39.123 1.00 13.41 374 HIS A C 1
ATOM 1716 O O . HIS A 1 114 ? 30.954 22.687 38.047 1.00 14.35 374 HIS A O 1
ATOM 1731 N N . ILE A 1 115 ? 29.027 22.713 39.187 1.00 12.12 375 ILE A N 1
ATOM 1732 C CA . ILE A 1 115 ? 28.223 22.825 37.978 1.00 13.00 375 ILE A CA 1
ATOM 1733 C C . ILE A 1 115 ? 28.491 24.133 37.254 1.00 12.87 375 ILE A C 1
ATOM 1734 O O . ILE A 1 115 ? 28.704 24.147 36.042 1.00 13.75 375 ILE A O 1
ATOM 1750 N N . LEU A 1 116 ? 28.486 25.239 37.983 1.00 11.30 376 LEU A N 1
ATOM 1751 C CA . LEU A 1 116 ? 28.697 26.546 37.349 1.00 13.10 376 LEU A CA 1
ATOM 1752 C C . LEU A 1 116 ? 30.120 26.695 36.820 1.00 12.82 376 LEU A C 1
ATOM 1753 O O . LEU A 1 116 ? 30.303 27.233 35.728 1.00 12.64 376 LEU A O 1
ATOM 1769 N N . GLU A 1 117 ? 31.101 26.210 37.571 1.00 12.31 377 GLU A N 1
ATOM 1770 C CA . GLU A 1 117 ? 32.511 26.338 37.169 1.00 12.79 377 GLU A CA 1
ATOM 1771 C C . GLU A 1 117 ? 32.702 25.577 35.874 1.00 13.94 377 GLU A C 1
ATOM 1772 O O . GLU A 1 117 ? 33.333 26.094 34.933 1.00 16.09 377 GLU A O 1
ATOM 1784 N N . ALA A 1 118 ? 32.128 24.394 35.763 1.00 15.32 378 ALA A N 1
ATOM 1785 C CA . ALA A 1 118 ? 32.324 23.586 34.571 1.00 18.97 378 ALA A CA 1
ATOM 1786 C C . ALA A 1 118 ? 31.634 24.221 33.375 1.00 19.54 378 ALA A C 1
ATOM 1787 O O . ALA A 1 118 ? 32.203 24.286 32.277 1.00 22.44 378 ALA A O 1
ATOM 1794 N N . ALA A 1 119 ? 30.432 24.731 33.587 1.00 15.37 379 ALA A N 1
ATOM 1795 C CA . ALA A 1 119 ? 29.589 25.289 32.508 1.00 16.11 379 ALA A CA 1
ATOM 1796 C C . ALA A 1 119 ? 30.177 26.575 31.922 1.00 17.03 379 ALA A C 1
ATOM 1797 O O . ALA A 1 119 ? 29.851 26.950 30.779 1.00 19.33 379 ALA A O 1
ATOM 1804 N N . THR A 1 120 ? 30.964 27.292 32.711 1.00 13.43 380 THR A N 1
ATOM 1805 C CA . THR A 1 120 ? 31.452 28.608 32.316 1.00 15.32 380 THR A CA 1
ATOM 1806 C C . THR A 1 120 ? 32.982 28.571 32.164 1.00 16.52 380 THR A C 1
ATOM 1807 O O . THR A 1 120 ? 33.623 29.624 32.114 1.00 14.69 380 THR A O 1
ATOM 1818 N N . PHE A 1 121 ? 33.537 27.361 32.113 1.00 14.93 381 PHE A N 1
ATOM 1819 C CA . PHE A 1 121 ? 34.995 27.143 31.971 1.00 13.82 381 PHE A CA 1
ATOM 1820 C C . PHE A 1 121 ? 35.768 28.015 32.973 1.00 13.45 381 PHE A C 1
ATOM 1821 O O . PHE A 1 121 ? 36.788 28.659 32.662 1.00 17.15 381 PHE A O 1
ATOM 1838 N N . GLY A 1 122 ? 35.296 27.995 34.219 1.00 14.10 382 GLY A N 1
ATOM 1839 C CA . GLY A 1 122 ? 35.948 28.642 35.328 1.00 15.13 382 GLY A CA 1
ATOM 1840 C C . GLY A 1 122 ? 35.581 30.073 35.612 1.00 12.62 382 GLY A C 1
ATOM 1841 O O . GLY A 1 122 ? 35.989 30.628 36.635 1.00 15.42 382 GLY A O 1
ATOM 1845 N N . ASN A 1 123 ? 34.793 30.665 34.700 1.00 13.55 383 ASN A N 1
ATOM 1846 C CA . ASN A 1 123 ? 34.541 32.100 34.808 1.00 15.73 383 ASN A CA 1
ATOM 1847 C C . ASN A 1 123 ? 33.526 32.497 35.872 1.00 16.25 383 ASN A C 1
ATOM 1848 O O . ASN A 1 123 ? 33.608 33.576 36.470 1.00 17.97 383 ASN A O 1
ATOM 1859 N N . VAL A 1 124 ? 32.604 31.592 36.194 1.00 14.85 384 VAL A N 1
ATOM 1860 C CA . VAL A 1 124 ? 31.605 31.876 37.213 1.00 14.25 384 VAL A CA 1
ATOM 1861 C C . VAL A 1 124 ? 31.731 30.878 38.369 1.00 13.81 384 VAL A C 1
ATOM 1862 O O . VAL A 1 124 ? 31.753 29.663 38.121 1.00 15.70 384 VAL A O 1
ATOM 1875 N N . ARG A 1 125 ? 31.822 31.405 39.577 1.00 12.76 385 ARG A N 1
ATOM 1876 C CA . ARG A 1 125 ? 32.036 30.585 40.762 1.00 14.06 385 ARG A CA 1
ATOM 1877 C C . ARG A 1 125 ? 31.056 30.949 41.851 1.00 19.09 385 ARG A C 1
ATOM 1878 O O . ARG A 1 125 ? 30.649 32.112 41.955 1.00 19.66 385 ARG A O 1
ATOM 1899 N N . VAL A 1 126 ? 30.701 29.978 42.700 1.00 15.08 386 VAL A N 1
ATOM 1900 C CA . VAL A 1 126 ? 29.891 30.289 43.852 1.00 16.04 386 VAL A CA 1
ATOM 1901 C C . VAL A 1 126 ? 30.733 30.878 44.990 1.00 19.70 386 VAL A C 1
ATOM 1902 O O . VAL A 1 126 ? 31.842 30.386 45.264 1.00 24.61 386 VAL A O 1
ATOM 1915 N N . VAL A 1 127 ? 30.242 31.925 45.645 1.00 17.68 387 VAL A N 1
ATOM 1916 C CA . VAL A 1 127 ? 30.951 32.612 46.731 1.00 24.90 387 VAL A CA 1
ATOM 1917 C C . VAL A 1 127 ? 30.949 31.804 48.029 1.00 32.04 387 VAL A C 1
ATOM 1918 O O . VAL A 1 127 ? 29.983 31.098 48.342 1.00 31.99 387 VAL A O 1
ATOM 1931 N N . MET B 2 1 ? -4.849 18.280 7.127 1.00 23.32 1 MET B N 1
ATOM 1932 C CA . MET B 2 1 ? -5.542 18.079 8.418 1.00 18.95 1 MET B CA 1
ATOM 1933 C C . MET B 2 1 ? -5.070 19.147 9.390 1.00 18.12 1 MET B C 1
ATOM 1934 O O . MET B 2 1 ? -4.093 19.852 9.119 1.00 21.11 1 MET B O 1
ATOM 1950 N N . GLN B 2 2 ? -5.786 19.285 10.496 1.00 18.21 2 GLN B N 1
ATOM 1951 C CA . GLN B 2 2 ? -5.415 20.282 11.507 1.00 19.20 2 GLN B CA 1
ATOM 1952 C C . GLN B 2 2 ? -4.798 19.617 12.729 1.00 18.40 2 GLN B C 1
ATOM 1953 O O . GLN B 2 2 ? -5.241 18.550 13.174 1.00 19.45 2 GLN B O 1
ATOM 1967 N N . ILE B 2 3 ? -3.780 20.272 13.282 1.00 14.58 3 ILE B N 1
ATOM 1968 C CA . ILE B 2 3 ? -3.315 19.922 14.622 1.00 17.17 3 ILE B CA 1
ATOM 1969 C C . ILE B 2 3 ? -3.258 21.198 15.444 1.00 12.97 3 ILE B C 1
ATOM 1970 O O . ILE B 2 3 ? -3.288 22.307 14.903 1.00 15.87 3 ILE B O 1
ATOM 1986 N N . PHE B 2 4 ? -3.123 21.017 16.754 1.00 13.52 4 PHE B N 1
ATOM 1987 C CA . PHE B 2 4 ? -3.109 22.141 17.658 1.00 14.18 4 PHE B CA 1
ATOM 1988 C C . PHE B 2 4 ? -1.787 22.209 18.391 1.00 15.01 4 PHE B C 1
ATOM 1989 O O . PHE B 2 4 ? -1.202 21.180 18.753 1.00 16.66 4 PHE B O 1
ATOM 2006 N N . VAL B 2 5 ? -1.336 23.430 18.618 1.00 13.35 5 VAL B N 1
ATOM 2007 C CA . VAL B 2 5 ? -0.109 23.626 19.374 1.00 12.46 5 VAL B CA 1
ATOM 2008 C C . VAL B 2 5 ? -0.399 24.576 20.537 1.00 13.19 5 VAL B C 1
ATOM 2009 O O . VAL B 2 5 ? -0.826 25.707 20.326 1.00 15.43 5 VAL B O 1
ATOM 2022 N N . LYS B 2 6 ? -0.203 24.067 21.756 1.00 13.24 6 LYS B N 1
ATOM 2023 C CA . LYS B 2 6 ? -0.445 24.829 22.983 1.00 13.21 6 LYS B CA 1
ATOM 2024 C C . LYS B 2 6 ? 0.859 25.497 23.400 1.00 13.55 6 LYS B C 1
ATOM 2025 O O . LYS B 2 6 ? 1.899 24.836 23.534 1.00 14.01 6 LYS B O 1
ATOM 2044 N N . THR B 2 7 ? 0.829 26.812 23.573 1.00 13.71 7 THR B N 1
ATOM 2045 C CA . THR B 2 7 ? 1.990 27.577 23.932 1.00 13.66 7 THR B CA 1
ATOM 2046 C C . THR B 2 7 ? 2.046 27.766 25.449 1.00 15.48 7 THR B C 1
ATOM 2047 O O . THR B 2 7 ? 1.110 27.443 26.157 1.00 15.47 7 THR B O 1
ATOM 2058 N N . LEU B 2 8 ? 3.193 28.244 25.913 1.00 15.90 8 LEU B N 1
ATOM 2059 C CA . LEU B 2 8 ? 3.433 28.369 27.358 1.00 14.72 8 LEU B CA 1
ATOM 2060 C C . LEU B 2 8 ? 2.457 29.322 28.051 1.00 16.07 8 LEU B C 1
ATOM 2061 O O . LEU B 2 8 ? 2.245 29.206 29.254 1.00 15.51 8 LEU B O 1
ATOM 2077 N N . THR B 2 9 ? 1.870 30.269 27.317 1.00 14.92 9 THR B N 1
ATOM 2078 C CA . THR B 2 9 ? 0.902 31.180 27.902 1.00 18.15 9 THR B CA 1
ATOM 2079 C C . THR B 2 9 ? -0.531 30.663 27.858 1.00 20.09 9 THR B C 1
ATOM 2080 O O . THR B 2 9 ? -1.462 31.335 28.341 1.00 24.62 9 THR B O 1
ATOM 2091 N N . GLY B 2 10 ? -0.729 29.473 27.297 1.00 16.14 10 GLY B N 1
ATOM 2092 C CA . GLY B 2 10 ? -2.049 28.904 27.175 1.00 16.69 10 GLY B CA 1
ATOM 2093 C C . GLY B 2 10 ? -2.749 29.217 25.862 1.00 15.98 10 GLY B C 1
ATOM 2094 O O . GLY B 2 10 ? -3.883 28.813 25.692 1.00 19.87 10 GLY B O 1
ATOM 2098 N N . LYS B 2 11 ? -2.059 29.889 24.946 1.00 17.98 11 LYS B N 1
ATOM 2099 C CA . LYS B 2 11 ? -2.625 30.152 23.622 1.00 16.29 11 LYS B CA 1
ATOM 2100 C C . LYS B 2 11 ? -2.578 28.877 22.802 1.00 18.35 11 LYS B C 1
ATOM 2101 O O . LYS B 2 11 ? -1.616 28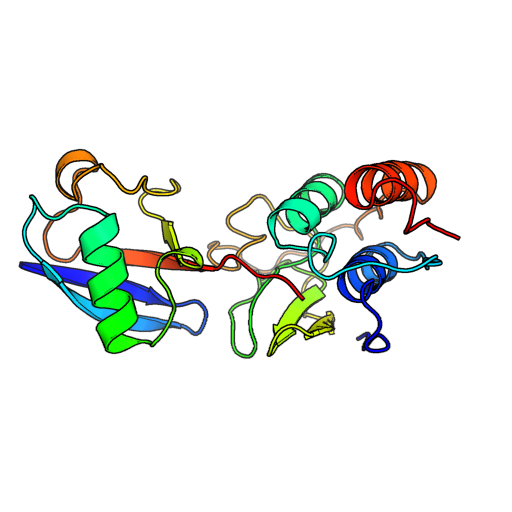.127 22.887 1.00 21.85 11 LYS B O 1
ATOM 2120 N N . THR B 2 12 ? -3.618 28.604 22.031 1.00 18.02 12 THR B N 1
ATOM 2121 C CA . THR B 2 12 ? -3.616 27.442 21.148 1.00 18.17 12 THR B CA 1
ATOM 2122 C C . THR B 2 12 ? -3.535 27.933 19.693 1.00 22.27 12 THR B C 1
ATOM 2123 O O . THR B 2 12 ? -4.301 28.799 19.271 1.00 27.86 12 THR B O 1
ATOM 2134 N N . ILE B 2 13 ? -2.578 27.385 18.952 1.00 17.32 13 ILE B N 1
ATOM 2135 C CA . ILE B 2 13 ? -2.341 27.693 17.551 1.00 20.18 13 ILE B CA 1
ATOM 2136 C C . ILE B 2 13 ? -2.909 26.516 16.757 1.00 20.06 13 ILE B C 1
ATOM 2137 O O . ILE B 2 13 ? -2.705 25.365 17.125 1.00 19.41 13 ILE B O 1
ATOM 2153 N N . THR B 2 14 ? -3.602 26.790 15.661 1.00 17.02 14 THR B N 1
ATOM 2154 C CA . THR B 2 14 ? -4.087 25.734 14.789 1.00 16.34 14 THR B CA 1
ATOM 2155 C C . THR B 2 14 ? -3.222 25.712 13.549 1.00 19.04 14 THR B C 1
ATOM 2156 O O . THR B 2 14 ? -2.995 26.759 12.931 1.00 20.66 14 THR B O 1
ATOM 2167 N N . LEU B 2 15 ? -2.672 24.546 13.212 1.00 15.01 15 LEU B N 1
ATOM 2168 C CA . LEU B 2 15 ? -1.796 24.422 12.049 1.00 14.72 15 LEU B CA 1
ATOM 2169 C C . LEU B 2 15 ? -2.449 23.545 11.014 1.00 19.03 15 LEU B C 1
ATOM 2170 O O . LEU B 2 15 ? -3.117 22.579 11.355 1.00 16.81 15 LEU B O 1
ATOM 2186 N N . GLU B 2 16 ? -2.211 23.890 9.754 1.00 17.22 16 GLU B N 1
ATOM 2187 C CA . GLU B 2 16 ? -2.611 23.046 8.633 1.00 17.61 16 GLU B CA 1
ATOM 2188 C C . GLU B 2 16 ? -1.401 22.204 8.233 1.00 14.42 16 GLU B C 1
ATOM 2189 O O . GLU B 2 16 ? -0.337 22.755 7.892 1.00 16.37 16 GLU B O 1
ATOM 2201 N N . VAL B 2 17 ? -1.555 20.880 8.329 1.00 16.61 17 VAL B N 1
ATOM 2202 C CA . VAL B 2 17 ? -0.457 19.947 8.120 1.00 14.69 17 VAL B CA 1
ATOM 2203 C C . VAL B 2 17 ? -0.887 18.701 7.352 1.00 15.12 17 VAL B C 1
ATOM 2204 O O . VAL B 2 17 ? -2.084 18.459 7.143 1.00 19.29 17 VAL B O 1
ATOM 2217 N N . GLU B 2 18 ? 0.096 17.933 6.909 1.00 16.50 18 GLU B N 1
ATOM 2218 C CA . GLU B 2 18 ? -0.161 16.587 6.415 1.00 18.92 18 GLU B CA 1
ATOM 2219 C C . GLU B 2 18 ? 0.650 15.624 7.269 1.00 17.33 18 GLU B C 1
ATOM 2220 O O . GLU B 2 18 ? 1.683 16.009 7.825 1.00 16.52 18 GLU B O 1
ATOM 2232 N N . PRO B 2 19 ? 0.217 14.363 7.374 1.00 17.04 19 PRO B N 1
ATOM 2233 C CA . PRO B 2 19 ? 0.963 13.389 8.190 1.00 15.61 19 PRO B CA 1
ATOM 2234 C C . PRO B 2 19 ? 2.448 13.256 7.782 1.00 17.17 19 PRO B C 1
ATOM 2235 O O . PRO B 2 19 ? 3.299 12.981 8.631 1.00 16.96 19 PRO B O 1
ATOM 2246 N N . SER B 2 20 ? 2.769 13.454 6.506 1.00 16.33 20 SER B N 1
ATOM 2247 C CA . SER B 2 20 ? 4.150 13.371 6.057 1.00 16.24 20 SER B CA 1
ATOM 2248 C C . SER B 2 20 ? 4.983 14.622 6.307 1.00 16.63 20 SER B C 1
ATOM 2249 O O . SER B 2 20 ? 6.158 14.665 5.979 1.00 19.07 20 SER B O 1
ATOM 2257 N N . ASP B 2 21 ? 4.392 15.649 6.915 1.00 15.92 21 ASP B N 1
ATOM 2258 C CA . ASP B 2 21 ? 5.171 16.831 7.221 1.00 14.71 21 ASP B CA 1
ATOM 2259 C C . ASP B 2 21 ? 6.270 16.485 8.245 1.00 14.10 21 ASP B C 1
ATOM 2260 O O . ASP B 2 21 ? 6.004 15.804 9.242 1.00 15.87 21 ASP B O 1
ATOM 2269 N N . THR B 2 22 ? 7.462 17.007 8.028 1.00 15.50 22 THR B N 1
ATOM 2270 C CA . THR B 2 22 ? 8.552 16.835 8.982 1.00 16.21 22 THR B CA 1
ATOM 2271 C C . THR B 2 22 ? 8.370 17.790 10.151 1.00 16.91 22 THR B C 1
ATOM 2272 O O . THR B 2 22 ? 7.675 18.801 10.031 1.00 15.96 22 THR B O 1
ATOM 2283 N N . ILE B 2 23 ? 8.957 17.423 11.281 1.00 16.96 23 ILE B N 1
ATOM 2284 C CA . ILE B 2 23 ? 8.953 18.286 12.458 1.00 14.60 23 ILE B CA 1
ATOM 2285 C C . ILE B 2 23 ? 9.575 19.637 12.116 1.00 15.49 23 ILE B C 1
ATOM 2286 O O . ILE B 2 23 ? 9.076 20.656 12.586 1.00 13.88 23 ILE B O 1
ATOM 2302 N N . GLU B 2 24 ? 10.605 19.650 11.283 1.00 17.70 24 GLU B N 1
ATOM 2303 C CA . GLU B 2 24 ? 11.215 20.911 10.834 1.00 18.21 24 GLU B CA 1
ATOM 2304 C C . GLU B 2 24 ? 10.177 21.796 10.129 1.00 14.94 24 GLU B C 1
ATOM 2305 O O . GLU B 2 24 ? 10.073 23.001 10.370 1.00 17.27 24 GLU B O 1
ATOM 2309 N N . ASN B 2 25 ? 9.380 21.210 9.255 1.00 15.24 25 ASN B N 1
ATOM 2310 C CA . ASN B 2 25 ? 8.341 21.963 8.552 1.00 16.73 25 ASN B CA 1
ATOM 2311 C C . ASN B 2 25 ? 7.279 22.471 9.523 1.00 15.33 25 ASN B C 1
ATOM 2312 O O . ASN B 2 25 ? 6.832 23.602 9.411 1.00 15.64 25 ASN B O 1
ATOM 2319 N N . VAL B 2 26 ? 6.884 21.639 10.476 1.00 13.98 26 VAL B N 1
ATOM 2320 C CA . VAL B 2 26 ? 5.934 22.076 11.488 1.00 15.15 26 VAL B CA 1
ATOM 2321 C C . VAL B 2 26 ? 6.486 23.269 12.274 1.00 13.21 26 VAL B C 1
ATOM 2322 O O . VAL B 2 26 ? 5.744 24.229 12.538 1.00 12.00 26 VAL B O 1
ATOM 2335 N N . LYS B 2 27 ? 7.775 23.224 12.631 1.00 12.37 27 LYS B N 1
ATOM 2336 C CA . LYS B 2 27 ? 8.376 24.364 13.309 1.00 11.96 27 LYS B CA 1
ATOM 2337 C C . LYS B 2 27 ? 8.334 25.627 12.447 1.00 13.66 27 LYS B C 1
ATOM 2338 O O . LYS B 2 27 ? 8.086 26.712 12.955 1.00 13.16 27 LYS B O 1
ATOM 2357 N N . ALA B 2 28 ? 8.554 25.493 11.141 1.00 13.18 28 ALA B N 1
ATOM 2358 C CA . ALA B 2 28 ? 8.456 26.659 10.267 1.00 12.17 28 ALA B CA 1
ATOM 2359 C C . ALA B 2 28 ? 7.021 27.215 10.225 1.00 14.07 28 ALA B C 1
ATOM 2360 O O . ALA B 2 28 ? 6.826 28.417 10.155 1.00 14.05 28 ALA B O 1
ATOM 2367 N N . LYS B 2 29 ? 6.010 26.347 10.277 1.00 11.10 29 LYS B N 1
ATOM 2368 C CA . LYS B 2 29 ? 4.618 26.767 10.347 1.00 11.48 29 LYS B CA 1
ATOM 2369 C C . LYS B 2 29 ? 4.344 27.494 11.661 1.00 14.55 29 LYS B C 1
ATOM 2370 O O . LYS B 2 29 ? 3.551 28.435 11.709 1.00 16.10 29 LYS B O 1
ATOM 2389 N N . ILE B 2 30 ? 4.953 27.025 12.753 1.00 13.60 30 ILE B N 1
ATOM 2390 C CA . ILE B 2 30 ? 4.807 27.748 14.010 1.00 13.12 30 ILE B CA 1
ATOM 2391 C C . ILE B 2 30 ? 5.477 29.112 13.965 1.00 13.54 30 ILE B C 1
ATOM 2392 O O . ILE B 2 30 ? 4.917 30.082 14.483 1.00 16.45 30 ILE B O 1
ATOM 2408 N N . GLN B 2 31 ? 6.635 29.220 13.330 1.00 12.55 31 GLN B N 1
ATOM 2409 C CA . GLN B 2 31 ? 7.316 30.504 13.161 1.00 12.73 31 GLN B CA 1
ATOM 2410 C C . GLN B 2 31 ? 6.411 31.432 12.368 1.00 16.46 31 GLN B C 1
ATOM 2411 O O . GLN B 2 31 ? 6.292 32.604 12.696 1.00 18.48 31 GLN B O 1
ATOM 2425 N N . ASP B 2 32 ? 5.715 30.898 11.373 1.00 14.39 32 ASP B N 1
ATOM 2426 C CA . ASP B 2 32 ? 4.839 31.738 10.545 1.00 17.28 32 ASP B CA 1
ATOM 2427 C C . ASP B 2 32 ? 3.836 32.447 11.419 1.00 19.43 32 ASP B C 1
ATOM 2428 O O . ASP B 2 32 ? 3.486 33.614 11.171 1.00 22.51 32 ASP B O 1
ATOM 2437 N N . LYS B 2 33 ? 3.326 31.731 12.411 1.00 18.02 33 LYS B N 1
ATOM 2438 C CA . LYS B 2 33 ? 2.225 32.255 13.231 1.00 25.27 33 LYS B CA 1
ATOM 2439 C C . LYS B 2 33 ? 2.672 33.025 14.475 1.00 28.49 33 LYS B C 1
ATOM 2440 O O . LYS B 2 33 ? 2.029 34.005 14.849 1.00 36.08 33 LYS B O 1
ATOM 2459 N N . GLU B 2 34 ? 3.759 32.590 15.108 1.00 20.44 34 GLU B N 1
ATOM 2460 C CA . GLU B 2 34 ? 4.159 33.099 16.416 1.00 24.99 34 GLU B CA 1
ATOM 2461 C C . GLU B 2 34 ? 5.476 33.853 16.430 1.00 26.34 34 GLU B C 1
ATOM 2462 O O . GLU B 2 34 ? 5.846 34.442 17.451 1.00 26.88 34 GLU B O 1
ATOM 2474 N N . GLY B 2 35 ? 6.224 33.778 15.337 1.00 20.09 35 GLY B N 1
ATOM 2475 C CA . GLY B 2 35 ? 7.481 34.489 15.233 1.00 22.41 35 GLY B CA 1
ATOM 2476 C C . GLY B 2 35 ? 8.653 33.904 15.990 1.00 23.85 35 GLY B C 1
ATOM 2477 O O . GLY B 2 35 ? 9.648 34.580 16.180 1.00 30.81 35 GLY B O 1
ATOM 2481 N N . ILE B 2 36 ? 8.546 32.656 16.432 1.00 20.07 36 ILE B N 1
ATOM 2482 C CA . ILE B 2 36 ? 9.629 32.026 17.150 1.00 20.21 36 ILE B CA 1
ATOM 2483 C C . ILE B 2 36 ? 10.512 31.266 16.182 1.00 19.40 36 ILE B C 1
ATOM 2484 O O . ILE B 2 36 ? 10.011 30.386 15.474 1.00 17.28 36 ILE B O 1
ATOM 2500 N N . PRO B 2 37 ? 11.807 31.585 16.131 1.00 20.17 37 PRO B N 1
ATOM 2501 C CA . PRO B 2 37 ? 12.678 30.817 15.235 1.00 19.94 37 PRO B CA 1
ATOM 2502 C C . PRO B 2 37 ? 12.653 29.331 15.540 1.00 19.07 37 PRO B C 1
ATOM 2503 O O . PRO B 2 37 ? 12.614 28.916 16.692 1.00 16.96 37 PRO B O 1
ATOM 2514 N N . PRO B 2 38 ? 12.648 28.491 14.504 1.00 16.57 38 PRO B N 1
ATOM 2515 C CA . PRO B 2 38 ? 12.623 27.044 14.718 1.00 15.78 38 PRO B CA 1
ATOM 2516 C C . PRO B 2 38 ? 13.714 26.504 15.645 1.00 16.82 38 PRO B C 1
ATOM 2517 O O . PRO B 2 38 ? 13.443 25.547 16.389 1.00 14.56 38 PRO B O 1
ATOM 2528 N N . ASP B 2 39 ? 14.909 27.092 15.610 1.00 18.27 39 ASP B N 1
ATOM 2529 C CA . ASP B 2 39 ? 15.997 26.599 16.430 1.00 17.56 39 ASP B CA 1
ATOM 2530 C C . ASP B 2 39 ? 15.735 26.829 17.923 1.00 17.33 39 ASP B C 1
ATOM 2531 O O . ASP B 2 39 ? 16.396 26.206 18.741 1.00 21.80 39 ASP B O 1
ATOM 2540 N N . GLN B 2 40 ? 14.771 27.682 18.258 1.00 14.85 40 GLN B N 1
ATOM 2541 C CA . GLN B 2 40 ? 14.396 27.885 19.660 1.00 15.29 40 GLN B CA 1
ATOM 2542 C C . GLN B 2 40 ? 13.257 26.994 20.119 1.00 12.94 40 GLN B C 1
ATOM 2543 O O . GLN B 2 40 ? 12.927 26.967 21.307 1.00 14.40 40 GLN B O 1
ATOM 2557 N N . GLN B 2 41 ? 12.602 26.289 19.211 1.00 12.72 41 GLN B N 1
ATOM 2558 C CA . GLN B 2 41 ? 11.394 25.557 19.516 1.00 11.10 41 GLN B CA 1
ATOM 2559 C C . GLN B 2 41 ? 11.700 24.142 19.925 1.00 12.28 41 GLN B C 1
ATOM 2560 O O . GLN B 2 41 ? 12.487 23.448 19.290 1.00 13.52 41 GLN B O 1
ATOM 2574 N N . ARG B 2 42 ? 11.051 23.719 21.002 1.00 13.45 42 ARG B N 1
ATOM 2575 C CA . ARG B 2 42 ? 11.035 22.322 21.419 1.00 14.40 42 ARG B CA 1
ATOM 2576 C C . ARG B 2 42 ? 9.587 21.850 21.380 1.00 13.74 42 ARG B C 1
ATOM 2577 O O . ARG B 2 42 ? 8.738 22.380 22.125 1.00 15.36 42 ARG B O 1
ATOM 2598 N N . LEU B 2 43 ? 9.241 20.896 20.518 1.00 13.15 43 LEU B N 1
ATOM 2599 C CA . LEU B 2 43 ? 7.884 20.418 20.426 1.00 13.39 43 LEU B CA 1
ATOM 2600 C C . LEU B 2 43 ? 7.746 19.125 21.200 1.00 14.66 43 LEU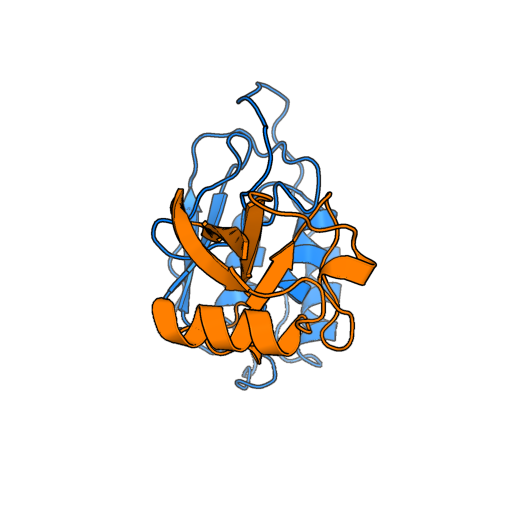 B C 1
ATOM 2601 O O . LEU B 2 43 ? 8.609 18.251 21.102 1.00 14.78 43 LEU B O 1
ATOM 2617 N N . ILE B 2 44 ? 6.683 19.029 21.983 1.00 13.18 44 ILE B N 1
ATOM 2618 C CA . ILE B 2 44 ? 6.485 17.905 22.883 1.00 15.36 44 ILE B CA 1
ATOM 2619 C C . ILE B 2 44 ? 5.180 17.233 22.562 1.00 15.02 44 ILE B C 1
ATOM 2620 O O . ILE B 2 44 ? 4.158 17.908 22.421 1.00 17.37 44 ILE B O 1
ATOM 2636 N N . PHE B 2 45 ? 5.199 15.908 22.429 1.00 16.66 45 PHE B N 1
ATOM 2637 C CA . PHE B 2 45 ? 3.995 15.104 22.261 1.00 15.60 45 PHE B CA 1
ATOM 2638 C C . PHE B 2 45 ? 4.207 13.780 22.999 1.00 20.12 45 PHE B C 1
ATOM 2639 O O . PHE B 2 45 ? 5.245 13.119 22.834 1.00 21.84 45 PHE B O 1
ATOM 2656 N N . ALA B 2 46 ? 3.211 13.401 23.793 1.00 22.90 46 ALA B N 1
ATOM 2657 C CA . ALA B 2 46 ? 3.257 12.142 24.539 1.00 29.37 46 ALA B CA 1
ATOM 2658 C C . ALA B 2 46 ? 4.485 12.132 25.439 1.00 30.57 46 ALA B C 1
ATOM 2659 O O . ALA B 2 46 ? 5.132 11.097 25.610 1.00 32.27 46 ALA B O 1
ATOM 2666 N N . GLY B 2 47 ? 4.816 13.299 25.993 1.00 26.66 47 GLY B N 1
ATOM 2667 C CA . GLY B 2 47 ? 5.932 13.423 26.916 1.00 25.10 47 GLY B CA 1
ATOM 2668 C C . GLY B 2 47 ? 7.302 13.416 26.270 1.00 32.06 47 GLY B C 1
ATOM 2669 O O . GLY B 2 47 ? 8.313 13.466 26.958 1.00 34.14 47 GLY B O 1
ATOM 2673 N N . LYS B 2 48 ? 7.353 13.354 24.949 1.00 22.93 48 LYS B N 1
ATOM 2674 C CA . LYS B 2 48 ? 8.635 13.261 24.271 1.00 27.46 48 LYS B CA 1
ATOM 2675 C C . LYS B 2 48 ? 8.889 14.467 23.374 1.00 23.66 48 LYS B C 1
ATOM 2676 O O . LYS B 2 48 ? 7.976 15.007 22.763 1.00 19.69 48 LYS B O 1
ATOM 2683 N N . GLN B 2 49 ? 10.142 14.890 23.339 1.00 22.74 49 GLN B N 1
ATOM 2684 C CA . GLN B 2 49 ? 10.599 15.935 22.437 1.00 19.68 49 GLN B CA 1
ATOM 2685 C C . GLN B 2 49 ? 10.713 15.370 21.040 1.00 23.66 49 GLN B C 1
ATOM 2686 O O . GLN B 2 49 ? 11.360 14.346 20.824 1.00 25.29 49 GLN B O 1
ATOM 2700 N N . LEU B 2 50 ? 10.124 16.069 20.078 1.00 17.92 50 LEU B N 1
ATOM 2701 C CA . LEU B 2 50 ? 10.099 15.604 18.701 1.00 16.50 50 LEU B CA 1
ATOM 2702 C C . LEU B 2 50 ? 11.348 16.027 17.948 1.00 18.32 50 LEU B C 1
ATOM 2703 O O . LEU B 2 50 ? 11.789 17.176 18.038 1.00 19.38 50 LEU B O 1
ATOM 2719 N N . GLU B 2 51 ? 11.909 15.083 17.183 1.00 18.14 51 GLU B N 1
ATOM 2720 C CA . GLU B 2 51 ? 13.166 15.307 16.431 1.00 18.71 51 GLU B CA 1
ATOM 2721 C C . GLU B 2 51 ? 12.940 15.771 14.985 1.00 17.96 51 GLU B C 1
ATOM 2722 O O . GLU B 2 51 ? 12.058 15.275 14.316 1.00 18.24 51 GLU B O 1
ATOM 2734 N N . ASP B 2 52 ? 13.750 16.711 14.497 1.00 21.70 52 ASP B N 1
ATOM 2735 C CA . ASP B 2 52 ? 13.434 17.494 13.276 1.00 24.82 52 ASP B CA 1
ATOM 2736 C C . ASP B 2 52 ? 13.177 16.777 11.933 1.00 27.24 52 ASP B C 1
ATOM 2737 O O . ASP B 2 52 ? 12.358 17.244 11.116 1.00 26.58 52 ASP B O 1
ATOM 2746 N N . GLY B 2 53 ? 13.901 15.687 11.700 1.00 20.37 53 GLY B N 1
ATOM 2747 C CA . GLY B 2 53 ? 13.812 14.922 10.468 1.00 17.98 53 GLY B CA 1
ATOM 2748 C C . GLY B 2 53 ? 12.657 13.924 10.426 1.00 19.14 53 GLY B C 1
ATOM 2749 O O . GLY B 2 53 ? 12.287 13.403 9.372 1.00 18.46 53 GLY B O 1
ATOM 2753 N N . ARG B 2 54 ? 12.075 13.658 11.575 1.00 15.36 54 ARG B N 1
ATOM 2754 C CA . ARG B 2 54 ? 10.934 12.751 11.652 1.00 15.20 54 ARG B CA 1
ATOM 2755 C C . ARG B 2 54 ? 9.701 13.414 11.105 1.00 19.23 54 ARG B C 1
ATOM 2756 O O . ARG B 2 54 ? 9.646 14.631 11.028 1.00 18.13 54 ARG B O 1
ATOM 2777 N N . THR B 2 55 ? 8.701 12.617 10.744 1.00 15.63 55 THR B N 1
ATOM 2778 C CA . THR B 2 55 ? 7.425 13.170 10.309 1.00 14.40 55 THR B CA 1
ATOM 2779 C C . THR B 2 55 ? 6.391 13.063 11.429 1.00 15.18 55 THR B C 1
ATOM 2780 O O . THR B 2 55 ? 6.556 12.316 12.384 1.00 14.43 55 THR B O 1
ATOM 2791 N N . LEU B 2 56 ? 5.296 13.799 11.271 1.00 14.11 56 LEU B N 1
ATOM 2792 C CA . LEU B 2 56 ? 4.195 13.697 12.226 1.00 14.02 56 LEU B CA 1
ATOM 2793 C C . LEU B 2 56 ? 3.722 12.245 12.335 1.00 12.99 56 LEU B C 1
ATOM 2794 O O . LEU B 2 56 ? 3.512 11.732 13.427 1.00 14.95 56 LEU B O 1
ATOM 2810 N N . SER B 2 57 ? 3.635 11.576 11.182 1.00 14.31 57 SER B N 1
ATOM 2811 C CA . SER B 2 57 ? 3.190 10.192 11.168 1.00 15.32 57 SER B CA 1
ATOM 2812 C C . SER B 2 57 ? 4.139 9.243 11.914 1.00 15.14 57 SER B C 1
ATOM 2813 O O . SER B 2 57 ? 3.713 8.220 12.454 1.00 17.09 57 SER B O 1
ATOM 2821 N N . ASP B 2 58 ? 5.436 9.572 11.935 1.00 13.65 58 ASP B N 1
ATOM 2822 C CA . ASP B 2 58 ? 6.416 8.762 12.698 1.00 14.61 58 ASP B CA 1
ATOM 2823 C C . ASP B 2 58 ? 6.086 8.722 14.179 1.00 17.11 58 ASP B C 1
ATOM 2824 O O . ASP B 2 58 ? 6.439 7.785 14.891 1.00 19.00 58 ASP B O 1
ATOM 2833 N N . TYR B 2 59 ? 5.409 9.764 14.658 1.00 15.70 59 TYR B N 1
ATOM 2834 C CA . TYR B 2 59 ? 5.022 9.845 16.065 1.00 17.86 59 TYR B CA 1
ATOM 2835 C C . TYR B 2 59 ? 3.539 9.546 16.292 1.00 17.60 59 TYR B C 1
ATOM 2836 O O . TYR B 2 59 ? 3.025 9.717 17.417 1.00 19.10 59 TYR B O 1
ATOM 2854 N N . ASN B 2 60 ? 2.848 9.131 15.234 1.00 16.50 60 ASN B N 1
ATOM 2855 C CA . ASN B 2 60 ? 1.413 8.851 15.271 1.00 17.81 60 ASN B CA 1
ATOM 2856 C C . ASN B 2 60 ? 0.628 10.075 15.737 1.00 19.48 60 ASN B C 1
ATOM 2857 O O . ASN B 2 60 ? -0.325 9.978 16.509 1.00 23.65 60 ASN B O 1
ATOM 2868 N N . ILE B 2 61 ? 1.045 11.225 15.237 1.00 17.43 61 ILE B N 1
ATOM 2869 C CA . ILE B 2 61 ? 0.327 12.464 15.478 1.00 18.32 61 ILE B CA 1
ATOM 2870 C C . ILE B 2 61 ? -0.753 12.591 14.408 1.00 20.47 61 ILE B C 1
ATOM 2871 O O . ILE B 2 61 ? -0.472 12.819 13.228 1.00 21.22 61 ILE B O 1
ATOM 2887 N N . GLN B 2 62 ? -1.998 12.436 14.839 1.00 20.00 62 GLN B N 1
ATOM 2888 C CA . GLN B 2 62 ? -3.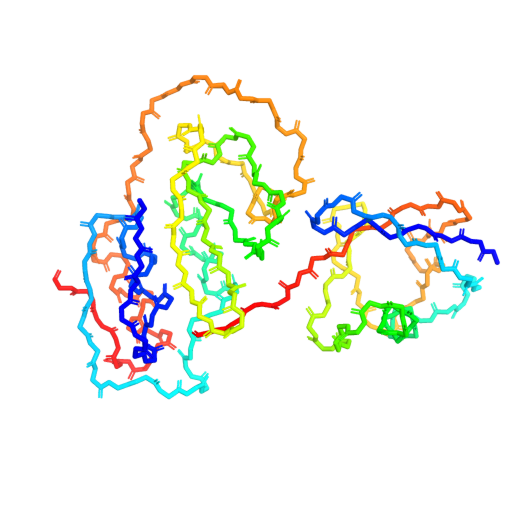123 12.419 13.931 1.00 19.26 62 GLN B CA 1
ATOM 2889 C C . GLN B 2 62 ? -3.934 13.697 14.022 1.00 19.27 62 GLN B C 1
ATOM 2890 O O . GLN B 2 62 ? -3.605 14.612 14.775 1.00 19.47 62 GLN B O 1
ATOM 2904 N N . LYS B 2 63 ? -4.996 13.757 13.224 1.00 19.86 63 LYS B N 1
ATOM 2905 C CA . LYS B 2 63 ? -5.803 14.963 13.160 1.00 21.75 63 LYS B CA 1
ATOM 2906 C C . LYS B 2 63 ? -6.287 15.333 14.550 1.00 20.27 63 LYS B C 1
ATOM 2907 O O . LYS B 2 63 ? -6.670 14.476 15.351 1.00 19.64 63 LYS B O 1
ATOM 2926 N N . GLU B 2 64 ? -6.198 16.619 14.854 1.00 18.22 64 GLU B N 1
ATOM 2927 C CA . GLU B 2 64 ? -6.716 17.179 16.103 1.00 18.91 64 GLU B CA 1
ATOM 2928 C C . GLU B 2 64 ? -5.900 16.792 17.334 1.00 19.33 64 GLU B C 1
ATOM 2929 O O . GLU B 2 64 ? -6.319 17.022 18.477 1.00 21.21 64 GLU B O 1
ATOM 2941 N N . SER B 2 65 ? -4.695 16.278 17.102 1.00 17.22 65 SER B N 1
ATOM 2942 C CA . SER B 2 65 ? -3.730 16.087 18.182 1.00 17.92 65 SER B CA 1
ATOM 2943 C C . SER B 2 65 ? -3.304 17.448 18.696 1.00 14.99 65 SER B C 1
ATOM 2944 O O . SER B 2 65 ? -3.319 18.423 17.930 1.00 17.24 65 SER B O 1
ATOM 2952 N N . THR B 2 66 ? -2.917 17.501 19.974 1.00 16.92 66 THR B N 1
ATOM 2953 C CA . THR B 2 66 ? -2.319 18.696 20.546 1.00 16.44 66 THR B CA 1
ATOM 2954 C C . THR B 2 66 ? -0.864 18.429 20.945 1.00 17.64 66 THR B C 1
ATOM 2955 O O . THR B 2 66 ? -0.554 17.437 21.613 1.00 19.04 66 THR B O 1
ATOM 2966 N N . LEU B 2 67 ? 0.005 19.323 20.496 1.00 16.07 67 LEU B N 1
ATOM 2967 C CA . LEU B 2 67 ? 1.418 19.361 20.852 1.00 14.51 67 LEU B CA 1
ATOM 2968 C C . LEU B 2 67 ? 1.636 20.525 21.817 1.00 14.02 67 LEU B C 1
ATOM 2969 O O . LEU B 2 67 ? 0.860 21.491 21.815 1.00 17.16 67 LEU B O 1
ATOM 2985 N N . HIS B 2 68 ? 2.672 20.436 22.645 1.00 13.30 68 HIS B N 1
ATOM 2986 C CA . HIS B 2 68 ? 3.107 21.572 23.452 1.00 13.20 68 HIS B CA 1
ATOM 2987 C C . HIS B 2 68 ? 4.353 22.173 22.873 1.00 13.85 68 HIS B C 1
ATOM 2988 O O . HIS B 2 68 ? 5.307 21.461 22.515 1.00 14.97 68 HIS B O 1
ATOM 3003 N N . LEU B 2 69 ? 4.379 23.492 22.780 1.00 11.43 69 LEU B N 1
ATOM 3004 C CA . LEU B 2 69 ? 5.517 24.235 22.361 1.00 10.98 69 LEU B CA 1
ATOM 3005 C C . LEU B 2 69 ? 6.234 24.789 23.594 1.00 14.10 69 LEU B C 1
ATOM 3006 O O . LEU B 2 69 ? 5.675 25.642 24.332 1.00 15.40 69 LEU B O 1
ATOM 3022 N N . VAL B 2 70 ? 7.430 24.282 23.849 1.00 12.52 70 VAL B N 1
ATOM 3023 C CA . VAL B 2 70 ? 8.314 24.840 24.905 1.00 11.72 70 VAL B CA 1
ATOM 3024 C C . VAL B 2 70 ? 9.540 25.412 24.195 1.00 14.09 70 VAL B C 1
ATOM 3025 O O . VAL B 2 70 ? 9.700 25.232 22.966 1.00 14.03 70 VAL B O 1
ATOM 3038 N N . LEU B 2 71 ? 10.370 26.170 24.895 1.00 15.70 71 LEU B N 1
ATOM 3039 C CA . LEU B 2 71 ? 11.409 26.964 24.266 1.00 13.17 71 LEU B CA 1
ATOM 3040 C C . LEU B 2 71 ? 12.757 26.755 24.850 1.00 15.68 71 LEU B C 1
ATOM 3041 O O . LEU B 2 71 ? 12.894 26.657 26.075 1.00 17.76 71 LEU B O 1
ATOM 3057 N N . ARG B 2 72 ? 13.768 26.750 23.997 1.00 12.29 72 ARG B N 1
ATOM 3058 C CA . ARG B 2 72 ? 15.114 26.993 24.426 1.00 12.34 72 ARG B CA 1
ATOM 3059 C C . ARG B 2 72 ? 15.164 28.447 24.846 1.00 15.30 72 ARG B C 1
ATOM 3060 O O . ARG B 2 72 ? 14.610 29.320 24.187 1.00 18.65 72 ARG B O 1
ATOM 3081 N N . LEU B 2 73 ? 15.837 28.688 25.959 1.00 12.39 73 LEU B N 1
ATOM 3082 C CA . LEU B 2 73 ? 15.938 30.002 26.557 1.00 12.68 73 LEU B CA 1
ATOM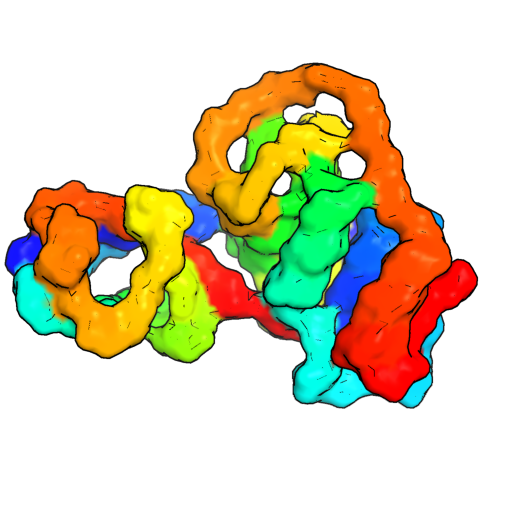 3083 C C . LEU B 2 73 ? 17.372 30.266 27.005 1.00 12.96 73 LEU B C 1
ATOM 3084 O O . LEU B 2 73 ? 18.000 29.409 27.612 1.00 13.01 73 LEU B O 1
ATOM 3100 N N . ARG B 2 74 ? 17.888 31.454 26.719 1.00 13.22 74 ARG B N 1
ATOM 3101 C CA . ARG B 2 74 ? 19.212 31.830 27.169 1.00 12.27 74 ARG B CA 1
ATOM 3102 C C . ARG B 2 74 ? 19.268 33.326 27.326 1.00 14.92 74 ARG B C 1
ATOM 3103 O O . ARG B 2 74 ? 18.529 34.080 26.670 1.00 16.21 74 ARG B O 1
ATOM 3124 N N . GLY B 2 75 ? 20.157 33.780 28.190 1.00 12.15 75 GLY B N 1
ATOM 3125 C CA . GLY B 2 75 ? 20.181 35.185 28.540 1.00 15.61 75 GLY B CA 1
ATOM 3126 C C . GLY B 2 75 ? 21.368 35.479 29.412 1.00 12.29 75 GLY B C 1
ATOM 3127 O O . GLY B 2 75 ? 21.912 34.581 30.059 1.00 12.34 75 GLY B O 1
#

InterPro domains:
  IPR001205 RNA-directed RNA polymerase, C-terminal domain [PF00680] (1962-2316)
  IPR007094 RNA-directed RNA polymerase, catalytic domain [PS50507] (2116-2251)
  IPR008741 Arterivirus papain-like cysteine protease alpha (PCPalpha) domain [PS51539] (66-156)
  IPR008743 Arterivirus Nsp2, peptidase C33 [PF05412] (261-357)
  IPR008743 Arterivirus Nsp2, peptidase C33 [PS51538] (261-360)
  IPR008760 Equine arteritis virus peptidase S32 [PF05579] (963-1269)
  IPR009003 Peptidase S1, PA clan [SSF50494] (1074-1264)
  IPR022230 Protein of unknown function DUF3756 [PF12581] (3084-3124)
  IPR023183 Serine protease, chymotrypsin-like serine protease, C-terminal [G3DSA:3.30.40.20] (1220-1268)
  IPR023338 Arterivirus NSP4 peptidase domain [PS51493] (1065-1268)
  IPR025773 Arterivirus papain-like cysteine protease beta (PCPbeta) domain [PS51540] (157-260)
  IPR027351 (+) RNA virus helicase core domain [PF01443] (2526-2759)
  IPR027351 (+) RNA virus helicase core domain [PS51657] (2496-2793)
  IPR027355 Nonstructural protein 10, zinc-binding domain, arterivirus [PS51652] (2371-2438)
  IPR027355 Nonstructural protein 10, zinc-binding domain, arterivirus [cd21405] (2372-2438)
  IPR027417 P-loop containing nucleoside triphosphate hydrolase [SSF52540] (2626-2761)
  IPR029323 Equine arteritis virus, non-structural protein 1 [PF14754] (1-249)
  IPR031932 Arterivirus nonstructural protein 7 alpha [PF16749] (1454-1574)
  IPR032786 Nsp2, transmembrane domain [PF14755] (361-508)
  IPR037227 Endoribonuclease EndoU-like [SSF142877] (2932-3055)

Nearest PDB structures (foldseek):
  5xit-assembly2_F  TM=9.686E-01  e=3.165E-15  Mus musculus
  4fjv-assembly1_B  TM=9.853E-01  e=1.108E-14  Homo sapiens
  4wzp-assembly8_H  TM=9.952E-01  e=1.350E-14  Homo sapiens
  7ojx-assembly1_D  TM=9.812E-01  e=1.350E-14  Homo sapiens
  2o6v-assembly3_D-2  TM=9.831E-01  e=1.646E-14  Homo sapiens

Radius of gyration: 17.8 Å; Cα contacts (8 Å, |Δi|>4): 460; chains: 2; bounding box: 43×34×48 Å

CATH classification: 3.90.70.160

Secondary structure (DSSP, 8-state):
-B---SSTTHHHHHHHHTTT--EEES---GGG--BHHHHHHHHHHS--EEEE-TT----TT-SEEEEEETTEEEEEE-SS-S---SHHHHHT---PPP---PPPPPPPHHHHHHHHHHHTTTSEEE-/-EEEEE-TTS-EEEEE--TT-BHHHHHHHHHHHH---GGGEEEEETTEEPPTTSBGGGGT--TT-EEEEEE--B-

Organism: Equine arteritis virus (strain Bucyrus) (NCBI:txid299386)

Foldseek 3Di:
DWFDPPFQAQLLQALQVVQVFGKDFPGFDVVLHDDLVLSVVQCVVQVAEAEEAVVAAAQLQHQWYFYQYPNGTTIDGDDHQRDDDHVCNNHRNDDDDGDDDDRIHGDDQVRSQVSSCVSRVRGMGID/DWEWEAEPVRDIDIFDDDQFAFQQNVLVRVCVPPVDHSVFWFKDDPRDTGDGGDGNVNVPNDHHYYIYIDTDDDD

Solvent-accessible surface area: 9843 Å² total; per-residue (Å²): 70,63,108,5,80,68,54,20,0,5,0,4,43,0,0,0,48,9,10,78,19,90,9,87,39,92,41,15,66,58,127,52,54,0,44,2,85,16,0,57,120,0,4,106,90,5,46,5,0,0,3,2,44,61,68,13,93,37,2,45,1,0,65,10,1,0,9,8,43,194,112,52,0,74,5,124,132,30,182,10,32,3,40,8,132,60,91,34,0,0,33,1,40,13,108,23,75,133,110,97,32,106,119,37,78,81,9,60,52,78,72,0,26,127,12,0,55,56,34,0,184,30,47,0,104,22,114,51,93,0,58,0,92,20,13,77,46,112,76,6,46,2,109,2,97,61,84,24,49,0,49,47,0,16,43,55,0,73,121,124,49,57,34,50,44,109,77,5,14,0,24,44,95,67,50,77,4,87,74,67,115,27,0,60,96,47,105,3,115,139,110,20,61,0,54,4,1,17,104,18,91,2

Sequence (202 aa):
GYNNPPGDGACGYRCLAFMNGATVVVSAGCSSDLWCDDELAYRVFQLSPTFTVVTIPGGRVCPNAKYAMICDKQHWRVKRAKGVGLCLDESSCFRRGICNCQRMMSGPPPAPVSAAVLDHILEAATFGNVRVVMQIFVKTLTGKTITLEVEPSDTIENVKAKIQDKEGIPPDQQRLIFAGKQLEDGRTLSDYNIQKESTLHLVLRLRG

GO terms:
  GO:0016887 ATP hydrolysis activity (F, EXP)
  GO:0005515 protein binding (F, IPI)